Protein AF-A6GK22-F1 (afdb_monomer)

Foldseek 3Di:
DDDDDDDDDDDDDDDDDDDDDDDDDDDDDDDDDDDDDDDDDDDDDDDDDDDDDDDDPPPPPPVLVQQDPQCPPDQDCLDDCSLVSQFVSLQVDADQVVQQPRDWDAHNNNQWTKGWFWWWKWFQPDLVVLRIDAIDIGIFIFTFNPPAFFDWCADPPDPCSLQQWFAAPLTMTIGFTARPVRTTTGGSHTPGGSRPPDPVHDRSSSVSSVVVNVND

Secondary structure (DSSP, 8-state):
--PPPP----------------------------------------------------------TT--GGGTT-SSTTSTTHHHHHHHHHHT--STTTGGGSPPEEEGGGTEEEEEEEEEEEEEEETTTTEEPPPEEEEEEEE--SS-BPPPSS-TT-TTGGGG-EEETTTEEEPPEE-TTSBEEEETT-SEE--TT-SSPPPGGGGGHHHHHTT-

Nearest PDB structures (foldseek):
  6gw2-assembly1_B  TM=1.406E-01  e=6.153E+00  Norwalk virus

Sequence (216 aa):
MRPFPLFLALALTTAACADDTADIDPKADSDSDTDSDSDSGSDSGSDSDSDTDSGSDSDSTGEESWLPPECVDVSTPYFGDCREALVEACASFTSEADCPTQDPLQFDGGSYEVHCGWNEVTRVSDEASCTVEAPTMRCMAGVVPGSIGCASACPVDAPDLYSAFEVFNDDEFVAPGCTADGFAISWLDSSGLCAINIDPPAPSICDCAQAVCDAG

Structure (mmCIF, N/CA/C/O backbone):
data_AF-A6GK22-F1
#
_entry.id   AF-A6GK22-F1
#
loop_
_atom_site.group_PDB
_atom_site.id
_atom_site.type_symbol
_atom_site.label_atom_id
_atom_site.label_alt_id
_atom_site.label_comp_id
_atom_site.label_asym_id
_atom_site.label_entity_id
_atom_site.label_seq_id
_atom_site.pdbx_PDB_ins_code
_atom_site.Cartn_x
_atom_site.Cartn_y
_atom_site.Cartn_z
_atom_site.occupancy
_atom_site.B_iso_or_equiv
_atom_site.auth_seq_id
_atom_site.auth_comp_id
_atom_site.auth_asym_id
_atom_site.auth_atom_id
_atom_site.pdbx_PDB_model_num
ATOM 1 N N . MET A 1 1 ? -7.627 -12.561 55.700 1.00 43.31 1 MET A N 1
ATOM 2 C CA . MET A 1 1 ? -7.100 -11.278 55.190 1.00 43.31 1 MET A CA 1
ATOM 3 C C . MET A 1 1 ? -6.831 -11.467 53.705 1.00 43.31 1 MET A C 1
ATOM 5 O O . MET A 1 1 ? -5.974 -12.268 53.365 1.00 43.31 1 MET A O 1
ATOM 9 N N . ARG A 1 2 ? -7.645 -10.859 52.838 1.00 38.09 2 ARG A N 1
ATOM 10 C CA . ARG A 1 2 ? -7.502 -10.885 51.373 1.00 38.09 2 ARG A CA 1
ATOM 11 C C . ARG A 1 2 ? -7.330 -9.430 50.916 1.00 38.09 2 ARG A C 1
ATOM 13 O O . ARG A 1 2 ? -8.141 -8.618 51.361 1.00 38.09 2 ARG A O 1
ATOM 20 N N . PRO A 1 3 ? -6.317 -9.078 50.109 1.00 55.25 3 PRO A N 1
ATOM 21 C CA . PRO A 1 3 ? -6.204 -7.730 49.570 1.00 55.25 3 PRO A CA 1
ATOM 22 C C . PRO A 1 3 ? -7.141 -7.559 48.365 1.00 55.25 3 PRO A C 1
ATOM 24 O O . PRO A 1 3 ? -7.235 -8.437 47.509 1.00 55.25 3 PRO A O 1
ATOM 27 N N . PHE A 1 4 ? -7.850 -6.432 48.339 1.00 45.19 4 PHE A N 1
ATOM 28 C CA . PHE A 1 4 ? -8.590 -5.924 47.183 1.00 45.19 4 PHE A CA 1
ATOM 29 C C . PHE A 1 4 ? -7.616 -5.216 46.227 1.00 45.19 4 PHE A C 1
ATOM 31 O O . PHE A 1 4 ? -6.755 -4.481 46.719 1.00 45.19 4 PHE A O 1
ATOM 38 N N . PRO A 1 5 ? -7.745 -5.362 44.897 1.00 56.81 5 PRO A N 1
ATOM 39 C CA . PRO A 1 5 ? -7.058 -4.485 43.966 1.00 56.81 5 PRO A CA 1
ATOM 40 C C . PRO A 1 5 ? -7.809 -3.153 43.831 1.00 56.81 5 PRO A C 1
ATOM 42 O O . PRO A 1 5 ? -9.029 -3.100 43.671 1.00 56.81 5 PRO A O 1
ATOM 45 N N . LEU A 1 6 ? -7.031 -2.081 43.936 1.00 50.91 6 LEU A N 1
ATOM 46 C CA . LEU A 1 6 ? -7.392 -0.689 43.703 1.00 50.91 6 LEU A CA 1
ATOM 47 C C . LEU A 1 6 ? -7.592 -0.487 42.191 1.00 50.91 6 LEU A C 1
ATOM 49 O O . LEU A 1 6 ? -6.640 -0.640 41.431 1.00 50.91 6 LEU A O 1
ATOM 53 N N . PHE A 1 7 ? -8.805 -0.143 41.758 1.00 49.62 7 PHE A N 1
ATOM 54 C CA . PHE A 1 7 ? -9.041 0.370 40.407 1.00 49.62 7 PHE A CA 1
ATOM 55 C C . PHE A 1 7 ? -8.727 1.868 40.391 1.00 49.62 7 PHE A C 1
ATOM 57 O O . PHE A 1 7 ? -9.388 2.662 41.063 1.00 49.62 7 PHE A O 1
ATOM 64 N N . LEU A 1 8 ? -7.686 2.235 39.646 1.00 51.81 8 LEU A N 1
ATOM 65 C CA . LEU A 1 8 ? -7.328 3.612 39.333 1.00 51.81 8 LEU A CA 1
ATOM 66 C C . LEU A 1 8 ? -8.187 4.049 38.136 1.00 51.81 8 LEU A C 1
ATOM 68 O O . LEU A 1 8 ? -7.956 3.610 37.014 1.00 51.81 8 LEU A O 1
ATOM 72 N N . ALA A 1 9 ? -9.210 4.866 38.382 1.00 44.28 9 ALA A N 1
ATOM 73 C CA . ALA A 1 9 ? -9.982 5.509 37.325 1.00 44.28 9 ALA A CA 1
ATOM 74 C C . ALA A 1 9 ? -9.181 6.706 36.790 1.00 44.28 9 ALA A C 1
ATOM 76 O O . ALA A 1 9 ? -9.008 7.701 37.496 1.00 44.28 9 ALA A O 1
ATOM 77 N N . LEU A 1 10 ? -8.671 6.595 35.564 1.00 49.69 10 LEU A N 1
ATOM 78 C CA . LEU A 1 10 ? -8.099 7.719 34.829 1.00 49.69 10 LEU A CA 1
ATOM 79 C C . LEU A 1 10 ? -9.244 8.418 34.084 1.00 49.69 10 LEU A C 1
ATOM 81 O O . LEU A 1 10 ? -9.859 7.838 33.194 1.00 49.69 10 LEU A O 1
ATOM 85 N N . ALA A 1 11 ? -9.570 9.640 34.497 1.00 44.72 11 ALA A N 1
ATOM 86 C CA . ALA A 1 11 ? -10.537 10.488 33.814 1.00 44.72 11 ALA A CA 1
ATOM 87 C C . ALA A 1 11 ? -9.854 11.161 32.614 1.00 44.72 11 ALA A C 1
ATOM 89 O O . ALA A 1 11 ? -8.949 11.973 32.805 1.00 44.72 11 ALA A O 1
ATOM 90 N N . LEU A 1 12 ? -10.284 10.829 31.394 1.00 47.75 12 LEU A N 1
ATOM 91 C CA . LEU A 1 12 ? -9.941 11.588 30.192 1.00 47.75 12 LEU A CA 1
ATOM 92 C C . LEU A 1 12 ? -10.839 12.829 30.117 1.00 47.75 12 LEU A C 1
ATOM 94 O O . LEU A 1 12 ? -12.062 12.734 30.042 1.00 47.75 12 LEU A O 1
ATOM 98 N N . THR A 1 13 ? -10.218 14.002 30.161 1.00 50.53 13 THR A N 1
ATOM 99 C CA . THR A 1 13 ? -10.840 15.293 29.857 1.00 50.53 13 THR A CA 1
ATOM 100 C C . THR A 1 13 ? -11.027 15.433 28.350 1.00 50.53 13 THR A C 1
ATOM 102 O O . THR A 1 13 ? -10.050 15.597 27.625 1.00 50.53 13 THR A O 1
ATOM 105 N N . THR A 1 14 ? -12.276 15.411 27.887 1.00 51.03 14 THR A N 1
ATOM 106 C CA . THR A 1 14 ? -12.659 15.813 26.529 1.00 51.03 14 THR A CA 1
ATOM 107 C C . THR A 1 14 ? -12.532 17.330 26.394 1.00 51.03 14 THR A C 1
ATOM 109 O O . THR A 1 14 ? -13.256 18.079 27.057 1.00 51.03 14 THR A O 1
ATOM 112 N N . ALA A 1 15 ? -11.604 17.789 25.556 1.00 48.00 15 ALA A N 1
ATOM 113 C CA . ALA A 1 15 ? -11.549 19.174 25.115 1.00 48.00 15 ALA A CA 1
ATOM 114 C C . ALA A 1 15 ? -12.656 19.400 24.076 1.00 48.00 15 ALA A C 1
ATOM 116 O O . ALA A 1 15 ? -12.650 18.790 23.013 1.00 48.00 15 ALA A O 1
ATOM 117 N N . ALA A 1 16 ? -13.620 20.255 24.413 1.00 41.56 16 ALA A N 1
ATOM 118 C CA . ALA A 1 16 ? -14.614 20.763 23.481 1.00 41.56 16 ALA A CA 1
ATOM 119 C C . ALA A 1 16 ? -13.979 21.893 22.655 1.00 41.56 16 ALA A C 1
ATOM 121 O O . ALA A 1 16 ? -13.623 22.933 23.213 1.00 41.56 16 ALA A O 1
ATOM 122 N N . CYS A 1 17 ? -13.819 21.693 21.349 1.00 55.34 17 CYS A N 1
ATOM 123 C CA . CYS A 1 17 ? -13.586 22.777 20.400 1.00 55.34 17 CYS A CA 1
ATOM 124 C C . CYS A 1 17 ? -14.938 23.407 20.041 1.00 55.34 17 CYS A C 1
ATOM 126 O O . CYS A 1 17 ? -15.904 22.719 19.723 1.00 55.34 17 CYS A O 1
ATOM 128 N N . ALA A 1 18 ? -15.003 24.724 20.205 1.00 44.38 18 ALA A N 1
ATOM 129 C CA . ALA A 1 18 ? -16.184 25.537 20.000 1.00 44.38 18 ALA A CA 1
ATOM 130 C C . ALA A 1 18 ? -16.400 25.848 18.513 1.00 44.38 18 ALA A C 1
ATOM 132 O O . ALA A 1 18 ? -15.450 26.168 17.800 1.00 44.38 18 ALA A O 1
ATOM 133 N N . ASP A 1 19 ? -17.672 25.788 18.123 1.00 45.94 19 ASP A N 1
ATOM 134 C CA . ASP A 1 19 ? -18.306 26.453 16.986 1.00 45.94 19 ASP A CA 1
ATOM 135 C C . ASP A 1 19 ? -17.811 27.897 16.798 1.00 45.94 19 ASP A C 1
ATOM 137 O O . ASP A 1 19 ? -17.933 28.716 17.712 1.00 45.94 19 ASP A O 1
ATOM 141 N N . ASP A 1 20 ? -17.362 28.228 15.588 1.00 45.66 20 ASP A N 1
ATOM 142 C CA . ASP A 1 20 ? -17.420 29.598 15.072 1.00 45.66 20 ASP A CA 1
ATOM 143 C C . ASP A 1 20 ? -17.937 29.545 13.626 1.00 45.66 20 ASP A C 1
ATOM 145 O O . ASP A 1 20 ? -17.197 29.484 12.645 1.00 45.66 20 ASP A O 1
ATOM 149 N N . THR A 1 21 ? -19.262 29.466 13.502 1.00 54.78 21 THR A N 1
ATOM 150 C CA . THR A 1 21 ? -19.979 29.780 12.267 1.00 54.78 21 THR A CA 1
ATOM 151 C C . THR A 1 21 ? -20.033 31.293 12.086 1.00 54.78 21 THR A C 1
ATOM 153 O O . THR A 1 21 ? -20.693 31.984 12.867 1.00 54.78 21 THR A O 1
ATOM 156 N N . ALA A 1 22 ? -19.443 31.793 11.002 1.00 51.62 22 ALA A N 1
ATOM 157 C CA . ALA A 1 22 ? -19.811 33.081 10.429 1.00 51.62 22 ALA A CA 1
ATOM 158 C C . ALA A 1 22 ? -19.723 33.035 8.893 1.00 51.62 22 ALA A C 1
ATOM 160 O O . ALA A 1 22 ? -18.641 33.074 8.311 1.00 51.62 22 ALA A O 1
ATOM 161 N N . ASP A 1 23 ? -20.907 32.925 8.275 1.00 53.84 23 ASP A N 1
ATOM 162 C CA . ASP A 1 23 ? -21.321 33.515 6.992 1.00 53.84 23 ASP A CA 1
ATOM 163 C C . ASP A 1 23 ? -20.394 34.617 6.462 1.00 53.84 23 ASP A C 1
ATOM 165 O O . ASP A 1 23 ? -20.179 35.538 7.241 1.00 53.84 23 ASP A O 1
ATOM 169 N N . ILE A 1 24 ? -20.006 34.598 5.163 1.00 51.34 24 ILE A N 1
ATOM 170 C CA . ILE A 1 24 ? -20.162 35.709 4.176 1.00 51.34 24 ILE A CA 1
ATOM 171 C C . ILE A 1 24 ? -20.039 35.195 2.704 1.00 51.34 24 ILE A C 1
ATOM 173 O O . ILE A 1 24 ? -18.961 34.819 2.259 1.00 51.34 24 ILE A O 1
ATOM 177 N N . ASP A 1 25 ? -21.166 35.241 1.972 1.00 51.28 25 ASP A N 1
ATOM 178 C CA . ASP A 1 25 ? -21.420 35.704 0.576 1.00 51.28 25 ASP A CA 1
ATOM 179 C C . ASP A 1 25 ? -20.405 35.439 -0.579 1.00 51.28 25 ASP A C 1
ATOM 181 O O . ASP A 1 25 ? -19.345 36.070 -0.628 1.00 51.28 25 ASP A O 1
ATOM 185 N N . PRO A 1 26 ? -20.751 34.642 -1.620 1.00 50.31 26 PRO A N 1
ATOM 186 C CA . PRO A 1 26 ? -20.045 34.686 -2.896 1.00 50.31 26 PRO A CA 1
ATOM 187 C C . PRO A 1 26 ? -20.590 35.823 -3.776 1.00 50.31 26 PRO A C 1
ATOM 189 O O . PRO A 1 26 ? -21.575 35.662 -4.503 1.00 50.31 26 PRO A O 1
ATOM 192 N N . LYS A 1 27 ? -19.890 36.962 -3.777 1.00 53.53 27 LYS A N 1
ATOM 193 C CA . LYS A 1 27 ? -20.031 37.962 -4.839 1.00 53.53 27 LYS A CA 1
ATOM 194 C C . LYS A 1 27 ? -19.538 37.388 -6.161 1.00 53.53 27 LYS A C 1
ATOM 196 O O . LYS A 1 27 ? -18.341 37.247 -6.397 1.00 53.53 27 LYS A O 1
ATOM 201 N N . ALA A 1 28 ? -20.495 37.081 -7.024 1.00 53.94 28 ALA A N 1
ATOM 202 C CA . ALA A 1 28 ? -20.290 37.001 -8.454 1.00 53.94 28 ALA A CA 1
ATOM 203 C C . ALA A 1 28 ? -20.094 38.423 -8.994 1.00 53.94 28 ALA A C 1
ATOM 205 O O . ALA A 1 28 ? -21.063 39.170 -9.090 1.00 53.94 28 ALA A O 1
ATOM 206 N N . ASP A 1 29 ? -18.866 38.768 -9.372 1.00 52.00 29 ASP A N 1
ATOM 207 C CA . ASP A 1 29 ? -18.603 39.912 -10.238 1.00 52.00 29 A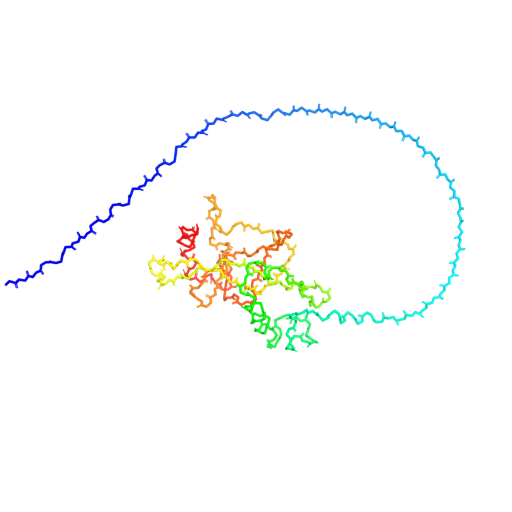SP A CA 1
ATOM 208 C C . ASP A 1 29 ? -17.954 39.389 -11.523 1.00 52.00 29 ASP A C 1
ATOM 210 O O . ASP A 1 29 ? -16.856 38.833 -11.545 1.00 52.00 29 ASP A O 1
ATOM 214 N N . SER A 1 30 ? -18.753 39.476 -12.585 1.00 57.78 30 SER A N 1
ATOM 215 C CA . SER A 1 30 ? -18.348 39.317 -13.972 1.00 57.78 30 SER A CA 1
ATOM 216 C C . SER A 1 30 ? -17.654 40.594 -14.406 1.00 57.78 30 SER A C 1
ATOM 218 O O . SER A 1 30 ? -18.312 41.627 -14.406 1.00 57.78 30 SER A O 1
ATOM 220 N N . ASP A 1 31 ? -16.413 40.508 -14.874 1.00 60.31 31 ASP A N 1
ATOM 221 C CA . ASP A 1 31 ? -15.836 41.552 -15.714 1.00 60.31 31 ASP A CA 1
ATOM 222 C C . ASP A 1 31 ? -15.201 40.911 -16.948 1.00 60.31 31 ASP A C 1
ATOM 224 O O . ASP A 1 31 ? -14.291 40.084 -16.890 1.00 60.31 31 ASP A O 1
ATOM 228 N N . SER A 1 32 ? -15.815 41.250 -18.077 1.00 57.16 32 SER A N 1
ATOM 229 C CA . SER A 1 32 ? -15.352 40.969 -19.425 1.00 57.16 32 SER A CA 1
ATOM 230 C C . SER A 1 32 ? -14.413 42.092 -19.826 1.00 57.16 32 SER A C 1
ATOM 232 O O . SER A 1 32 ? -14.876 43.223 -19.883 1.00 57.16 32 SER A O 1
ATOM 234 N N . ASP A 1 33 ? -13.178 41.779 -20.206 1.00 59.50 33 ASP A N 1
ATOM 235 C CA . ASP A 1 33 ? -12.381 42.683 -21.030 1.00 59.50 33 ASP A CA 1
ATOM 236 C C . ASP A 1 33 ? -11.862 41.930 -22.252 1.00 59.50 33 ASP A C 1
ATOM 238 O O . ASP A 1 33 ? -11.115 40.953 -22.188 1.00 59.50 33 ASP A O 1
ATOM 242 N N . THR A 1 34 ? -12.392 42.379 -23.383 1.00 59.38 34 THR A N 1
ATOM 243 C CA . THR A 1 34 ? -12.009 42.022 -24.740 1.00 59.38 34 THR A CA 1
ATOM 244 C C . THR A 1 34 ? -11.023 43.083 -25.181 1.00 59.38 34 THR A C 1
ATOM 246 O O . THR A 1 34 ? -11.429 44.234 -25.236 1.00 59.38 34 THR A O 1
ATOM 249 N N . ASP A 1 35 ? -9.805 42.714 -25.567 1.00 59.25 35 ASP A N 1
ATOM 250 C CA . ASP A 1 35 ? -9.013 43.549 -26.467 1.00 59.25 35 ASP A CA 1
ATOM 251 C C . ASP A 1 35 ? -8.199 42.676 -27.421 1.00 59.25 35 ASP A C 1
ATOM 253 O O . ASP A 1 35 ? -7.494 41.740 -27.046 1.00 59.25 35 ASP A O 1
ATOM 257 N N . SER A 1 36 ? -8.411 42.974 -28.698 1.00 58.00 36 SER A N 1
ATOM 258 C CA . SER A 1 36 ? -7.731 42.405 -29.851 1.00 58.00 36 SER A CA 1
ATOM 259 C C . SER A 1 36 ? -6.461 43.198 -30.107 1.00 58.00 36 SER A C 1
ATOM 261 O O . SER A 1 36 ? -6.541 44.417 -30.114 1.00 58.00 36 SER A O 1
ATOM 263 N N . ASP A 1 37 ? -5.370 42.530 -30.475 1.00 58.34 37 ASP A N 1
ATOM 264 C CA . ASP A 1 37 ? -4.406 43.117 -31.403 1.00 58.34 37 ASP A CA 1
ATOM 265 C C . ASP A 1 37 ? -3.853 42.049 -32.348 1.00 58.34 37 ASP A C 1
ATOM 267 O O . ASP A 1 37 ? -3.450 40.951 -31.964 1.00 58.34 37 ASP A O 1
ATOM 271 N N . SER A 1 38 ? -3.941 42.393 -33.629 1.00 57.88 38 SER A N 1
ATOM 272 C CA . SER A 1 38 ? -3.454 41.640 -34.775 1.00 57.88 38 SER A CA 1
ATOM 273 C C . SER A 1 38 ? -2.001 42.007 -35.027 1.00 57.88 38 SER A C 1
ATOM 275 O O . SER A 1 38 ? -1.711 43.192 -35.117 1.00 57.88 38 SER A O 1
ATOM 277 N N . ASP A 1 39 ? -1.144 41.028 -35.308 1.00 61.75 39 ASP A N 1
ATOM 278 C CA . ASP A 1 39 ? 0.017 41.274 -36.160 1.00 61.75 39 ASP A CA 1
ATOM 279 C C . ASP A 1 39 ? 0.270 40.103 -37.108 1.00 61.75 39 ASP A C 1
ATOM 281 O O . ASP A 1 39 ? 0.280 38.927 -36.748 1.00 61.75 39 ASP A O 1
ATOM 285 N N . SER A 1 40 ? 0.408 40.480 -38.376 1.00 60.25 40 SER A N 1
ATOM 286 C CA . SER A 1 40 ? 0.649 39.613 -39.519 1.00 60.25 40 SER A CA 1
ATOM 287 C C . SER A 1 40 ? 2.148 39.376 -39.678 1.00 60.25 40 SER A C 1
ATOM 289 O O . SER A 1 40 ? 2.911 40.332 -39.784 1.00 60.25 40 SER A O 1
ATOM 291 N N . GLY A 1 41 ? 2.558 38.116 -39.797 1.00 52.81 41 GLY A N 1
ATOM 292 C CA . GLY A 1 41 ? 3.910 37.738 -40.205 1.00 52.81 41 GLY A CA 1
ATOM 293 C C . GLY A 1 41 ? 3.864 36.485 -41.069 1.00 52.81 41 GLY A C 1
ATOM 294 O O . GLY A 1 41 ? 3.757 35.378 -40.556 1.00 52.81 41 GLY A O 1
ATOM 295 N N . SER A 1 42 ? 3.888 36.671 -42.388 1.00 58.16 42 SER A N 1
ATOM 296 C CA . SER A 1 42 ? 4.187 35.612 -43.356 1.00 58.16 42 SER 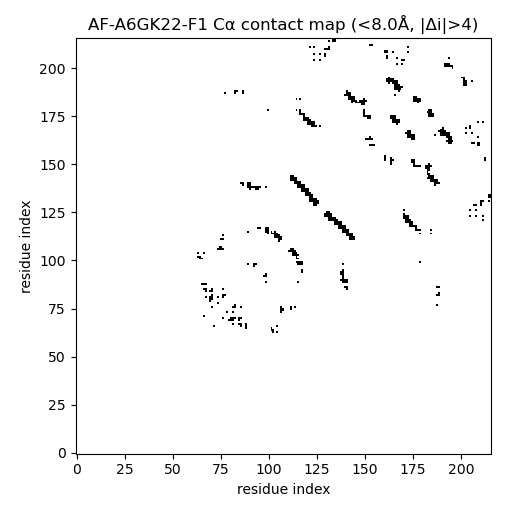A CA 1
ATOM 297 C C . SER A 1 42 ? 5.690 35.587 -43.578 1.00 58.16 42 SER A C 1
ATOM 299 O O . SER A 1 42 ? 6.223 36.634 -43.918 1.00 58.16 42 SER A O 1
ATOM 301 N N . ASP A 1 43 ? 6.330 34.421 -43.494 1.00 58.50 43 ASP A N 1
ATOM 302 C CA . ASP A 1 43 ? 7.549 34.148 -44.254 1.00 58.50 43 ASP A CA 1
ATOM 303 C C . ASP A 1 43 ? 7.629 32.669 -44.637 1.00 58.50 43 ASP A C 1
ATOM 305 O O . ASP A 1 43 ? 7.271 31.761 -43.890 1.00 58.50 43 ASP A O 1
ATOM 309 N N . SER A 1 44 ? 8.022 32.476 -45.891 1.00 55.06 44 SER A N 1
ATOM 310 C CA . SER A 1 44 ? 7.946 31.241 -46.657 1.00 55.06 44 SER A CA 1
ATOM 311 C C . SER A 1 44 ? 9.237 30.433 -46.560 1.00 55.06 44 SER A C 1
ATOM 313 O O . SER A 1 44 ? 10.312 30.993 -46.735 1.00 55.06 44 SER A O 1
ATOM 315 N N . GLY A 1 45 ? 9.085 29.110 -46.459 1.00 52.94 45 GLY A N 1
ATOM 316 C CA . GLY A 1 45 ? 9.869 28.124 -47.209 1.00 52.94 45 GLY A CA 1
ATOM 317 C C . GLY A 1 45 ? 11.275 27.776 -46.712 1.00 52.94 45 GLY A C 1
ATOM 318 O O . GLY A 1 45 ? 12.161 28.621 -46.645 1.00 52.94 45 GLY A O 1
ATOM 319 N N . SER A 1 46 ? 11.513 26.477 -46.524 1.00 55.97 46 SER A N 1
ATOM 320 C CA . SER A 1 46 ? 12.517 25.712 -47.285 1.00 55.97 46 SER A CA 1
ATOM 321 C C . SER A 1 46 ? 12.422 24.235 -46.907 1.00 55.97 46 SER A C 1
ATOM 323 O O . SER A 1 46 ? 12.620 23.872 -45.750 1.00 55.97 46 SER A O 1
ATOM 325 N N . ASP A 1 47 ? 12.131 23.403 -47.904 1.00 60.88 47 ASP A N 1
ATOM 326 C CA . ASP A 1 47 ? 12.298 21.956 -47.854 1.00 60.88 47 ASP A CA 1
ATOM 327 C C . ASP A 1 47 ? 13.783 21.597 -47.703 1.00 60.88 47 ASP A C 1
ATOM 329 O O . ASP A 1 47 ? 14.661 22.211 -48.319 1.00 60.88 47 ASP A O 1
ATOM 333 N N . SER A 1 48 ? 14.073 20.566 -46.917 1.00 58.53 48 SER A N 1
ATOM 334 C CA . SER A 1 48 ? 15.309 19.789 -47.017 1.00 58.53 48 SER A CA 1
ATOM 335 C C . SER A 1 48 ? 15.033 18.387 -46.496 1.00 58.53 48 SER A C 1
ATOM 337 O O . SER A 1 48 ? 15.079 18.133 -45.295 1.00 58.53 48 SER A O 1
ATOM 339 N N . ASP A 1 49 ? 14.733 17.493 -47.436 1.00 61.50 49 ASP A N 1
ATOM 340 C CA . ASP A 1 49 ? 14.796 16.052 -47.241 1.00 61.50 49 ASP A CA 1
ATOM 341 C C . ASP A 1 49 ? 16.239 15.639 -46.932 1.00 61.50 49 ASP A C 1
ATOM 343 O O . ASP A 1 49 ? 17.184 16.019 -47.633 1.00 61.50 49 ASP A O 1
ATOM 347 N N . SER A 1 50 ? 16.417 14.816 -45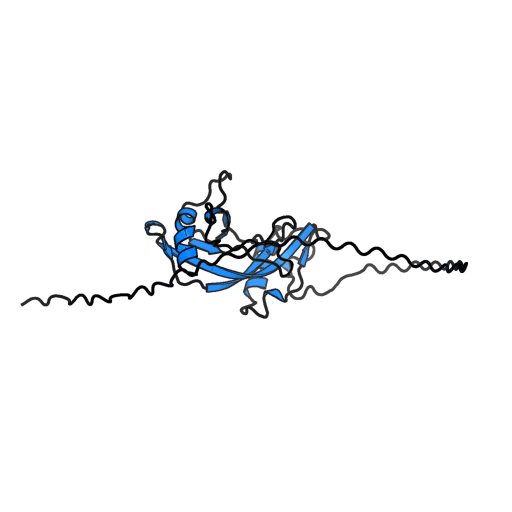.906 1.00 55.72 50 SER A N 1
ATOM 348 C CA . SER A 1 50 ? 17.557 13.910 -45.783 1.00 55.72 50 SER A CA 1
ATOM 349 C C . SER A 1 50 ? 17.125 12.737 -44.922 1.00 55.72 50 SER A C 1
ATOM 351 O O . SER A 1 50 ? 17.046 12.835 -43.699 1.00 55.72 50 SER A O 1
ATOM 353 N N . ASP A 1 51 ? 16.833 11.634 -45.604 1.00 61.81 51 ASP A N 1
ATOM 354 C CA . ASP A 1 51 ? 16.702 10.312 -45.019 1.00 61.81 51 ASP A CA 1
ATOM 355 C C . ASP A 1 51 ? 17.944 9.987 -44.186 1.00 61.81 51 ASP A C 1
ATOM 357 O O . ASP A 1 51 ? 19.082 10.104 -44.652 1.00 61.81 51 ASP A O 1
ATOM 361 N N . THR A 1 52 ? 17.740 9.506 -42.967 1.00 52.38 52 THR A N 1
ATOM 362 C CA . THR A 1 52 ? 18.664 8.556 -42.351 1.00 52.38 52 THR A CA 1
ATOM 363 C C . THR A 1 52 ? 17.840 7.621 -41.482 1.00 52.38 52 THR A C 1
ATOM 365 O O . THR A 1 52 ? 17.490 7.950 -40.352 1.00 52.38 52 THR A O 1
ATOM 368 N N . ASP A 1 53 ? 17.548 6.441 -42.029 1.00 57.81 53 ASP A N 1
ATOM 369 C CA . ASP A 1 53 ? 17.330 5.245 -41.227 1.00 57.81 53 ASP A CA 1
ATOM 370 C C . ASP A 1 53 ? 18.526 5.086 -40.285 1.00 57.81 53 ASP A C 1
ATOM 372 O O . ASP A 1 53 ? 19.655 4.797 -40.689 1.00 57.81 53 ASP A O 1
ATOM 376 N N . SER A 1 54 ? 18.284 5.279 -39.002 1.00 50.53 54 SER A N 1
ATOM 377 C CA . SER A 1 54 ? 19.038 4.601 -37.965 1.00 50.53 54 SER A CA 1
ATOM 378 C C . SER A 1 54 ? 18.008 4.124 -36.972 1.00 50.53 54 SER A C 1
ATOM 380 O O . SER A 1 54 ? 17.514 4.885 -36.144 1.00 50.53 54 SER A O 1
ATOM 382 N N . GLY A 1 55 ? 17.653 2.849 -37.134 1.00 51.25 55 GLY A N 1
ATOM 383 C CA . GLY A 1 55 ? 17.151 2.061 -36.033 1.00 51.25 55 GLY A CA 1
ATOM 384 C C . GLY A 1 55 ? 18.124 2.247 -34.883 1.00 51.25 55 GLY A C 1
ATOM 385 O O . GLY A 1 55 ? 19.267 1.800 -34.935 1.00 51.25 55 GLY A O 1
ATOM 386 N N . SER A 1 56 ? 17.669 2.982 -33.892 1.00 45.22 56 SER A N 1
ATOM 387 C CA . SER A 1 56 ? 17.990 2.644 -32.533 1.00 45.22 56 SER A CA 1
ATOM 388 C C . SER A 1 56 ? 16.682 2.105 -32.017 1.00 45.22 56 SER A C 1
ATOM 390 O O . SER A 1 56 ? 15.759 2.871 -31.739 1.00 45.22 56 SER A O 1
ATOM 392 N N . ASP A 1 57 ? 16.589 0.777 -31.972 1.00 45.38 57 ASP A N 1
ATOM 393 C CA . ASP A 1 57 ? 15.876 0.136 -30.886 1.00 45.38 57 ASP A CA 1
ATOM 394 C C . ASP A 1 57 ? 16.235 0.955 -29.647 1.00 45.38 57 ASP A C 1
ATOM 396 O O . ASP A 1 57 ? 17.400 1.027 -29.241 1.00 45.38 57 ASP A O 1
ATOM 400 N N . SER A 1 58 ? 15.273 1.725 -29.146 1.00 42.12 58 SER A N 1
ATOM 401 C CA . SER A 1 58 ? 15.359 2.217 -27.789 1.00 42.12 58 SER A CA 1
ATOM 402 C C . SER A 1 58 ? 15.265 0.962 -26.940 1.00 42.12 58 SER A C 1
ATOM 404 O O . SER A 1 58 ? 14.201 0.613 -26.440 1.00 42.12 58 SER A O 1
ATOM 406 N N . ASP A 1 59 ? 16.399 0.277 -26.808 1.00 45.97 59 ASP A N 1
ATOM 407 C CA . ASP A 1 59 ? 16.793 -0.361 -25.574 1.00 45.97 59 ASP A CA 1
ATOM 408 C C . ASP A 1 59 ? 16.752 0.762 -24.537 1.00 45.97 59 ASP A C 1
ATOM 410 O O . ASP A 1 59 ? 17.757 1.379 -24.179 1.00 45.97 59 ASP A O 1
ATOM 414 N N . SER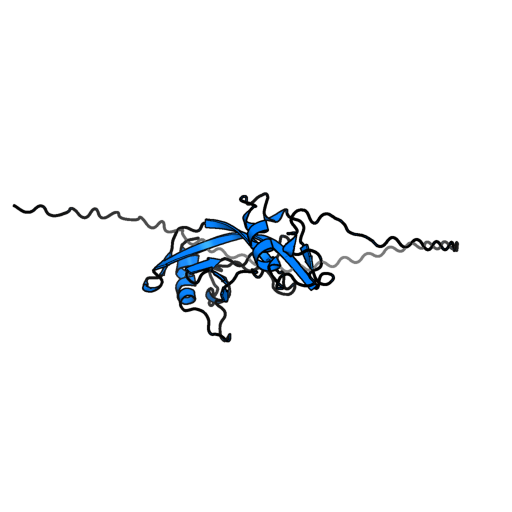 A 1 60 ? 15.539 1.071 -24.079 1.00 43.59 60 SER A N 1
ATOM 415 C CA . SER A 1 60 ? 15.293 1.658 -22.781 1.00 43.59 60 SER A CA 1
ATOM 416 C C . SER A 1 60 ? 15.707 0.607 -21.757 1.00 43.59 60 SER A C 1
ATOM 418 O O . SER A 1 60 ? 14.912 0.166 -20.946 1.00 43.59 60 SER A O 1
ATOM 420 N N . THR A 1 61 ? 16.989 0.239 -21.750 1.00 45.75 61 THR A N 1
ATOM 421 C CA . THR A 1 61 ? 17.682 -0.146 -20.531 1.00 45.75 61 THR A CA 1
ATOM 422 C C . THR A 1 61 ? 17.946 1.149 -19.762 1.00 45.75 61 THR A C 1
ATOM 424 O O . THR A 1 61 ? 19.083 1.486 -19.434 1.00 45.75 61 THR A O 1
ATOM 427 N N . GLY A 1 62 ? 16.889 1.929 -19.510 1.00 44.16 62 GLY A N 1
ATOM 428 C CA . GLY A 1 62 ? 16.797 2.517 -18.194 1.00 44.16 62 GLY A CA 1
ATOM 429 C C . GLY A 1 62 ? 16.771 1.291 -17.310 1.00 44.16 62 GLY A C 1
ATOM 430 O O . GLY A 1 62 ? 15.848 0.491 -17.413 1.00 44.16 62 GLY A O 1
ATOM 431 N N . GLU A 1 63 ? 17.864 1.040 -16.599 1.00 48.97 63 GLU A N 1
ATOM 432 C CA . GLU A 1 63 ? 17.823 0.122 -15.476 1.00 48.97 63 GLU A CA 1
ATOM 433 C C . GLU A 1 63 ? 16.743 0.710 -14.571 1.00 48.97 63 GLU A C 1
ATOM 435 O O . GLU A 1 63 ? 17.000 1.659 -13.835 1.00 48.97 63 GLU A O 1
ATOM 440 N N . GLU A 1 64 ? 15.499 0.269 -14.763 1.00 59.81 64 GLU A N 1
ATOM 441 C CA . GLU A 1 64 ? 14.380 0.565 -13.895 1.00 59.81 64 GLU A CA 1
ATOM 442 C C . GLU A 1 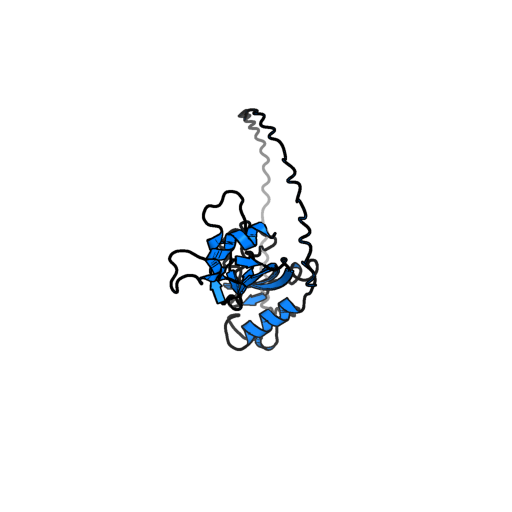64 ? 14.889 0.185 -12.509 1.00 59.81 64 GLU A C 1
ATOM 444 O O . GLU A 1 64 ? 15.117 -0.992 -12.230 1.00 59.81 64 GLU A O 1
ATOM 449 N N . SER A 1 65 ? 15.246 1.195 -11.707 1.00 72.12 65 SER A N 1
ATOM 450 C CA . SER A 1 65 ? 16.291 1.062 -10.676 1.00 72.12 65 SER A CA 1
ATOM 451 C C . SER A 1 65 ? 15.937 0.067 -9.565 1.00 72.12 65 SER A C 1
ATOM 453 O O . SER A 1 65 ? 16.772 -0.235 -8.711 1.00 72.12 65 SER A O 1
ATOM 455 N N . TRP A 1 66 ? 14.699 -0.414 -9.571 1.00 89.19 66 TRP A N 1
ATOM 456 C CA . TRP A 1 66 ? 14.126 -1.336 -8.613 1.00 89.19 66 TRP A CA 1
ATOM 457 C C . TRP A 1 66 ? 13.336 -2.479 -9.276 1.00 89.19 66 TRP A C 1
ATOM 459 O O . TRP A 1 66 ? 12.664 -3.216 -8.559 1.00 89.19 66 TRP A O 1
ATOM 469 N N . LEU A 1 67 ? 13.420 -2.663 -10.606 1.00 92.25 67 LEU A N 1
ATOM 470 C CA . LEU A 1 67 ? 12.780 -3.783 -11.303 1.00 92.25 67 LEU A CA 1
ATOM 471 C C . LEU A 1 67 ? 13.399 -5.110 -10.828 1.00 92.25 67 LEU A C 1
ATOM 473 O O . LEU A 1 67 ? 14.593 -5.348 -11.052 1.00 92.25 67 LEU A O 1
ATOM 477 N N . PRO A 1 68 ? 12.614 -6.003 -10.204 1.00 93.06 68 PRO A N 1
ATOM 478 C CA . PRO A 1 68 ? 13.123 -7.295 -9.775 1.00 93.06 68 PRO A CA 1
ATOM 479 C C . PRO A 1 68 ? 13.481 -8.188 -10.973 1.00 93.06 68 PRO A C 1
ATOM 481 O O . PRO A 1 68 ? 12.797 -8.145 -12.000 1.00 93.06 68 PRO A O 1
ATOM 484 N N . PRO A 1 69 ? 14.510 -9.048 -10.868 1.00 92.06 69 PRO A N 1
ATOM 485 C CA . PRO A 1 69 ? 14.898 -9.949 -11.954 1.00 92.06 69 PRO A CA 1
ATOM 486 C C . PRO A 1 69 ? 13.781 -10.924 -12.364 1.00 92.06 69 PRO A C 1
ATOM 488 O O . PRO A 1 69 ? 13.730 -11.346 -13.518 1.00 92.06 69 PRO A O 1
ATOM 491 N N . GLU A 1 70 ? 12.864 -11.254 -11.454 1.00 92.00 70 GLU A N 1
ATOM 492 C CA . GLU A 1 70 ? 11.674 -12.081 -11.690 1.00 92.00 70 GLU A CA 1
ATOM 493 C C . GLU A 1 70 ? 10.653 -11.407 -12.621 1.00 92.00 70 GLU A C 1
ATOM 495 O O . GLU A 1 70 ? 9.788 -12.080 -13.182 1.00 92.00 70 GLU A O 1
ATOM 500 N N . CYS A 1 71 ? 10.758 -10.088 -12.789 1.00 92.00 71 CYS A N 1
ATOM 501 C CA . CYS A 1 71 ? 9.907 -9.271 -13.644 1.00 92.00 71 CYS A CA 1
ATOM 502 C C . CYS A 1 71 ? 10.540 -8.945 -15.002 1.00 92.00 71 CYS A C 1
ATOM 504 O O . CYS A 1 71 ? 9.920 -8.275 -15.824 1.00 92.00 71 CYS A O 1
ATOM 506 N N . VAL A 1 72 ? 11.763 -9.402 -15.272 1.00 90.38 72 VAL A N 1
ATOM 507 C CA . VAL A 1 72 ? 12.383 -9.199 -16.586 1.00 90.38 72 VAL A CA 1
ATOM 508 C C . VAL A 1 72 ? 11.639 -10.039 -17.628 1.00 90.38 72 VAL A C 1
ATOM 510 O O . VAL A 1 72 ? 11.334 -11.208 -17.397 1.00 90.38 72 VAL A O 1
ATOM 513 N N . ASP A 1 73 ? 11.335 -9.432 -18.777 1.00 87.25 73 ASP A N 1
ATOM 514 C CA . ASP A 1 73 ? 10.603 -10.042 -19.898 1.00 87.25 73 ASP A CA 1
ATOM 515 C C . ASP A 1 73 ? 9.165 -10.511 -19.580 1.00 87.25 73 ASP A C 1
ATOM 517 O O . ASP A 1 73 ? 8.568 -11.264 -20.359 1.00 87.25 73 ASP A O 1
ATOM 521 N N . VAL A 1 74 ? 8.565 -10.065 -18.468 1.00 90.19 74 VAL A N 1
ATOM 522 C CA . VAL A 1 74 ? 7.147 -10.333 -18.180 1.00 90.19 74 VAL A CA 1
ATOM 523 C C . VAL A 1 74 ? 6.266 -9.213 -18.723 1.00 90.19 74 VAL A C 1
ATOM 525 O O . VAL A 1 74 ? 6.581 -8.031 -18.626 1.00 90.19 74 VAL A O 1
ATOM 528 N N . SER A 1 75 ? 5.113 -9.573 -19.285 1.00 87.12 75 SER A N 1
ATOM 529 C CA . SER A 1 75 ? 4.175 -8.588 -19.830 1.00 87.12 75 SER A CA 1
ATOM 530 C C . SER A 1 75 ? 3.261 -7.976 -18.770 1.00 87.12 75 SER A C 1
ATOM 532 O O . SER A 1 75 ? 2.566 -7.017 -19.056 1.00 87.12 75 SER A O 1
ATOM 534 N N . THR A 1 76 ? 3.181 -8.530 -17.561 1.00 89.12 76 THR A N 1
ATOM 535 C CA . THR A 1 76 ? 2.246 -8.058 -16.532 1.00 89.12 76 THR A CA 1
ATOM 536 C C . THR A 1 76 ? 2.809 -8.306 -15.135 1.00 89.12 76 THR A C 1
ATOM 538 O O . THR A 1 76 ? 3.402 -9.368 -14.917 1.00 89.12 76 THR A O 1
ATOM 541 N N . PRO A 1 77 ? 2.585 -7.391 -14.171 1.00 88.12 77 PRO A N 1
ATOM 542 C CA . PRO A 1 77 ? 3.093 -7.544 -12.807 1.00 88.12 77 PRO A CA 1
ATOM 543 C C . PRO A 1 77 ? 2.455 -8.718 -12.051 1.00 88.12 77 PRO A C 1
ATOM 545 O O . PRO A 1 77 ? 2.940 -9.114 -10.999 1.00 88.12 77 PRO A O 1
ATOM 548 N N . TYR A 1 78 ? 1.369 -9.300 -12.571 1.00 88.62 78 TYR A N 1
ATOM 549 C CA . TYR A 1 78 ? 0.650 -10.408 -11.935 1.00 88.62 78 TYR A CA 1
ATOM 550 C C . TYR A 1 78 ? 1.154 -11.801 -12.339 1.00 88.62 78 TYR A C 1
ATOM 552 O O . TYR A 1 78 ? 0.600 -12.803 -11.882 1.00 88.62 78 TYR A O 1
ATOM 560 N N . PHE A 1 79 ? 2.137 -11.895 -13.237 1.00 87.31 79 PHE A N 1
ATOM 561 C CA . PHE A 1 79 ? 2.579 -13.176 -13.783 1.00 87.31 79 PHE A CA 1
ATOM 562 C C . PHE A 1 79 ? 3.789 -13.747 -13.037 1.00 87.31 79 PHE A C 1
ATOM 564 O O . PHE A 1 79 ? 4.777 -13.053 -12.815 1.00 87.31 79 PHE A O 1
ATOM 571 N N . GLY A 1 80 ? 3.738 -15.043 -12.717 1.00 87.25 80 GLY A N 1
ATOM 572 C CA . GLY A 1 80 ? 4.833 -15.743 -12.038 1.00 87.25 80 GLY A CA 1
ATOM 573 C C . GLY A 1 80 ? 5.143 -15.155 -10.660 1.00 87.25 80 GLY A C 1
ATOM 574 O O . GLY A 1 80 ? 4.235 -14.728 -9.949 1.00 87.25 80 GLY A O 1
ATOM 575 N N . ASP A 1 81 ? 6.430 -15.122 -10.318 1.00 92.38 81 ASP A N 1
ATOM 576 C CA . ASP A 1 81 ? 6.927 -14.613 -9.031 1.00 92.38 81 ASP A CA 1
ATOM 577 C C . ASP A 1 81 ? 7.137 -13.084 -9.046 1.00 92.38 81 ASP A C 1
ATOM 579 O O . ASP A 1 81 ? 7.469 -12.490 -8.023 1.00 92.38 81 ASP A O 1
ATOM 583 N N . CYS A 1 82 ? 6.897 -12.422 -10.187 1.00 93.25 82 CYS A N 1
ATOM 584 C CA . CYS A 1 82 ? 7.105 -10.982 -10.342 1.00 93.25 82 CYS A CA 1
ATOM 585 C C . CYS A 1 82 ? 6.294 -10.163 -9.327 1.00 93.25 82 CYS A C 1
ATOM 587 O O . CYS A 1 82 ? 6.813 -9.219 -8.738 1.00 93.25 82 CYS A O 1
ATOM 589 N N . ARG A 1 83 ? 5.041 -10.551 -9.058 1.00 91.69 83 ARG A N 1
ATOM 590 C CA . ARG A 1 83 ? 4.187 -9.842 -8.094 1.00 91.69 83 ARG A CA 1
ATOM 591 C C . ARG A 1 83 ? 4.812 -9.796 -6.701 1.00 91.69 83 ARG A C 1
ATOM 593 O O . ARG A 1 83 ? 4.873 -8.734 -6.095 1.00 91.69 83 ARG A O 1
ATOM 600 N N . GLU A 1 84 ? 5.247 -10.950 -6.201 1.00 92.25 84 GLU A N 1
ATOM 601 C CA . GLU A 1 84 ? 5.855 -11.072 -4.872 1.00 92.25 84 GLU A CA 1
ATOM 602 C C . GLU A 1 84 ? 7.176 -10.298 -4.817 1.00 92.25 84 GLU A C 1
ATOM 604 O O . GLU A 1 84 ? 7.407 -9.536 -3.880 1.00 92.25 84 GLU A O 1
ATOM 609 N N . ALA A 1 85 ? 7.980 -10.390 -5.879 1.00 93.94 85 ALA A N 1
ATOM 610 C CA . ALA A 1 85 ? 9.236 -9.664 -5.986 1.00 93.94 85 ALA A CA 1
ATOM 611 C C . ALA A 1 85 ? 9.042 -8.133 -6.019 1.00 93.94 85 ALA A C 1
ATOM 613 O O . ALA A 1 85 ? 9.817 -7.405 -5.404 1.00 93.94 85 ALA A O 1
ATOM 614 N N . LEU A 1 86 ? 7.993 -7.623 -6.681 1.00 93.75 86 LEU A N 1
ATOM 615 C CA . LEU A 1 86 ? 7.649 -6.191 -6.687 1.00 93.75 86 LEU A CA 1
ATOM 616 C C . LEU A 1 86 ? 7.228 -5.702 -5.301 1.00 93.75 86 LEU A C 1
ATOM 618 O O . LEU A 1 86 ? 7.632 -4.620 -4.871 1.00 93.75 86 LEU A O 1
ATOM 622 N N . VAL A 1 87 ? 6.426 -6.503 -4.597 1.00 92.88 87 VAL A N 1
ATOM 623 C CA . VAL A 1 87 ? 5.998 -6.207 -3.225 1.00 92.88 87 VAL A CA 1
ATOM 624 C C . VAL A 1 87 ? 7.209 -6.158 -2.293 1.00 92.88 87 VAL A C 1
ATOM 626 O O . VAL A 1 87 ? 7.352 -5.193 -1.541 1.00 92.88 87 VAL A O 1
ATOM 629 N N . GLU A 1 88 ? 8.115 -7.136 -2.380 1.00 93.75 88 GLU A N 1
ATOM 630 C CA . GLU A 1 88 ? 9.356 -7.165 -1.596 1.00 93.75 88 GLU A CA 1
ATOM 631 C C . GLU A 1 88 ? 10.276 -5.981 -1.934 1.00 93.75 88 GLU A C 1
ATOM 633 O O . GLU A 1 88 ? 10.813 -5.333 -1.030 1.00 93.75 88 GLU A O 1
ATOM 638 N N . ALA A 1 89 ? 10.411 -5.645 -3.220 1.00 94.19 89 ALA A N 1
ATOM 639 C CA . ALA A 1 89 ? 11.216 -4.517 -3.669 1.00 94.19 89 ALA A CA 1
ATOM 640 C C . ALA A 1 89 ? 10.703 -3.190 -3.096 1.00 94.19 89 ALA A C 1
ATOM 642 O O . ALA A 1 89 ? 11.492 -2.459 -2.491 1.00 94.19 89 ALA A O 1
ATOM 643 N N . CYS A 1 90 ? 9.397 -2.901 -3.182 1.00 93.00 90 CYS A N 1
ATOM 644 C CA . CYS A 1 90 ? 8.851 -1.691 -2.560 1.00 93.00 90 CYS A CA 1
ATOM 645 C C . CYS A 1 90 ? 8.989 -1.723 -1.032 1.00 93.00 90 CYS A C 1
ATOM 647 O O . CYS A 1 90 ? 9.375 -0.721 -0.433 1.00 93.00 90 CYS A O 1
ATOM 649 N N . ALA A 1 91 ? 8.748 -2.868 -0.388 1.00 92.88 91 ALA A N 1
ATOM 650 C CA . ALA A 1 91 ? 8.877 -3.001 1.065 1.00 92.88 91 ALA A CA 1
ATOM 651 C C . ALA A 1 91 ? 10.310 -2.743 1.577 1.00 92.88 91 ALA A C 1
ATOM 653 O O . ALA A 1 91 ? 10.495 -2.413 2.752 1.00 92.88 91 ALA A O 1
ATOM 654 N N . SER A 1 92 ? 11.324 -2.852 0.711 1.00 94.25 92 SER A N 1
ATOM 655 C CA . SER A 1 92 ? 12.714 -2.525 1.049 1.00 94.25 92 SER A CA 1
ATOM 656 C C . SER A 1 92 ? 12.954 -1.025 1.293 1.00 94.25 92 SER A C 1
ATOM 658 O O . SER A 1 92 ? 13.905 -0.665 1.996 1.00 94.25 92 SER A O 1
ATOM 660 N N . PHE A 1 93 ? 12.081 -0.143 0.788 1.00 92.75 93 PHE A N 1
ATOM 661 C CA . PHE A 1 93 ? 12.142 1.296 1.042 1.00 92.75 93 PHE A CA 1
ATOM 662 C C . PHE A 1 93 ? 11.437 1.634 2.357 1.00 92.75 93 PHE A C 1
ATOM 664 O O . PHE A 1 93 ? 10.215 1.677 2.455 1.00 92.75 93 PHE A O 1
ATOM 671 N N . THR A 1 94 ? 12.209 1.913 3.405 1.00 91.69 94 THR A N 1
ATOM 672 C CA . THR A 1 94 ? 11.668 2.093 4.764 1.00 91.69 94 THR A CA 1
ATOM 673 C C . THR A 1 94 ? 11.434 3.556 5.153 1.00 91.69 94 THR A C 1
ATOM 675 O O . THR A 1 94 ? 11.407 3.866 6.345 1.00 91.69 94 THR A O 1
ATOM 678 N N . SER A 1 95 ? 11.345 4.476 4.190 1.00 90.00 95 SER A N 1
ATOM 679 C CA . SER A 1 95 ? 11.174 5.905 4.470 1.00 90.00 95 SER A CA 1
ATOM 680 C C . SER A 1 95 ? 10.141 6.565 3.554 1.00 90.00 95 SER A C 1
ATOM 682 O O . SER A 1 95 ? 10.047 6.249 2.368 1.00 90.00 95 SER A O 1
ATOM 684 N N . GLU A 1 96 ? 9.409 7.530 4.114 1.00 88.56 96 GLU A N 1
ATOM 685 C CA . GLU A 1 96 ? 8.442 8.373 3.396 1.00 88.56 96 GLU A CA 1
ATOM 686 C C . GLU A 1 96 ? 9.089 9.184 2.270 1.00 88.56 96 GLU A C 1
ATOM 688 O O . GLU A 1 96 ? 8.451 9.469 1.265 1.00 88.56 96 GLU A O 1
ATOM 693 N N . ALA A 1 97 ? 10.364 9.547 2.431 1.00 88.25 97 ALA A N 1
ATOM 694 C CA . ALA A 1 97 ? 11.090 10.325 1.439 1.00 88.25 97 ALA A CA 1
ATOM 695 C C . ALA A 1 97 ? 11.565 9.469 0.260 1.00 88.25 97 ALA A C 1
ATOM 697 O O . ALA A 1 97 ? 11.611 9.975 -0.852 1.00 88.25 97 ALA A O 1
ATOM 698 N N . ASP A 1 98 ? 11.913 8.199 0.487 1.00 89.31 98 ASP A N 1
ATOM 699 C CA . ASP A 1 98 ? 12.508 7.347 -0.548 1.00 89.31 98 ASP A CA 1
ATOM 700 C C . ASP A 1 98 ? 11.445 6.553 -1.316 1.00 89.31 98 ASP A C 1
ATOM 702 O O . ASP A 1 98 ? 11.524 6.428 -2.538 1.00 89.31 98 ASP A O 1
ATOM 706 N N . CYS A 1 99 ? 10.428 6.047 -0.614 1.00 89.44 99 CYS A N 1
ATOM 707 C CA . CYS A 1 99 ? 9.399 5.181 -1.185 1.00 89.44 99 CYS A CA 1
ATOM 708 C C . CYS A 1 99 ? 8.687 5.768 -2.425 1.00 89.44 99 CYS A C 1
ATOM 710 O O . CYS A 1 99 ? 8.682 5.104 -3.458 1.00 89.44 99 CYS A O 1
ATOM 712 N N . PRO A 1 100 ? 8.146 7.003 -2.401 1.00 84.12 100 PRO A N 1
ATOM 713 C CA . PRO A 1 100 ? 7.430 7.560 -3.550 1.00 84.12 100 PRO A CA 1
ATOM 714 C C . PRO A 1 100 ? 8.357 8.148 -4.624 1.00 84.12 100 PRO A C 1
ATOM 716 O O . PRO A 1 100 ? 7.873 8.609 -5.652 1.00 84.12 100 PRO A O 1
ATOM 719 N N . THR A 1 101 ? 9.675 8.191 -4.390 1.00 87.75 101 THR A N 1
ATOM 720 C CA . THR A 1 101 ? 10.645 8.740 -5.361 1.00 87.75 101 THR A CA 1
ATOM 721 C C . THR A 1 101 ? 11.110 7.724 -6.393 1.00 87.75 101 THR A C 1
ATOM 723 O O . THR A 1 101 ? 11.888 8.073 -7.277 1.00 87.75 101 THR A O 1
ATOM 726 N N . GLN A 1 102 ? 10.652 6.477 -6.279 1.00 88.69 102 GLN A N 1
ATOM 727 C CA . GLN A 1 102 ? 10.955 5.452 -7.261 1.00 88.69 102 GLN A CA 1
ATOM 728 C C . GLN A 1 102 ? 10.224 5.753 -8.566 1.00 88.69 102 GLN A C 1
ATOM 730 O O . GLN A 1 102 ? 9.020 6.018 -8.562 1.00 88.69 102 GLN A O 1
ATOM 735 N N . ASP A 1 103 ? 10.955 5.691 -9.677 1.00 89.00 103 ASP A N 1
ATOM 736 C CA . ASP A 1 103 ? 10.352 5.835 -10.997 1.00 89.00 103 ASP A CA 1
ATOM 737 C C . ASP A 1 103 ? 9.313 4.718 -11.215 1.00 89.00 103 ASP A C 1
ATOM 739 O O . ASP A 1 103 ? 9.592 3.566 -10.866 1.00 89.00 103 ASP A O 1
ATOM 743 N N . PRO A 1 104 ? 8.123 5.017 -11.765 1.00 88.88 104 PRO A N 1
ATOM 744 C CA . PRO A 1 104 ? 7.107 3.998 -12.004 1.00 88.88 104 PRO A CA 1
ATOM 745 C C . PRO A 1 104 ? 7.597 2.939 -12.993 1.00 88.88 104 PRO A C 1
ATOM 747 O O . PRO A 1 104 ? 8.228 3.275 -13.996 1.00 88.88 104 PRO A O 1
ATOM 750 N N . LEU A 1 105 ? 7.259 1.673 -12.737 1.00 90.75 105 LEU A N 1
ATOM 751 C CA . LEU A 1 105 ? 7.557 0.578 -13.662 1.00 90.75 105 LEU A CA 1
ATOM 752 C C . LEU A 1 105 ? 6.424 0.405 -14.659 1.00 90.75 105 LEU A C 1
ATOM 754 O O . LEU A 1 105 ? 5.251 0.384 -14.271 1.00 90.75 105 LEU A O 1
ATOM 758 N N . GLN A 1 106 ? 6.765 0.221 -15.931 1.00 90.50 106 GLN A N 1
ATOM 759 C CA . GLN A 1 106 ? 5.772 0.066 -16.993 1.00 90.50 106 GLN A CA 1
ATOM 760 C C . GLN A 1 106 ? 5.760 -1.353 -17.557 1.00 90.50 106 GLN A C 1
ATOM 762 O O . GLN A 1 106 ? 6.745 -1.833 -18.110 1.00 90.50 106 GLN A O 1
ATOM 767 N N . PHE A 1 107 ? 4.594 -1.996 -17.517 1.00 88.94 107 PHE A N 1
ATOM 768 C CA . PHE A 1 107 ? 4.364 -3.298 -18.145 1.00 88.94 107 PHE A CA 1
ATOM 769 C C . PHE A 1 107 ? 3.358 -3.182 -19.299 1.00 88.94 107 PHE A C 1
ATOM 771 O O . PHE A 1 107 ? 2.502 -2.293 -19.317 1.00 88.94 107 PHE A O 1
ATOM 778 N N . ASP A 1 108 ? 3.463 -4.092 -20.272 1.00 88.06 108 ASP A N 1
ATOM 779 C CA . ASP A 1 108 ? 2.613 -4.159 -21.477 1.00 88.06 108 ASP A CA 1
ATOM 780 C C . ASP A 1 108 ? 2.461 -2.809 -22.206 1.00 88.06 108 ASP A C 1
ATOM 782 O O . ASP A 1 108 ? 1.353 -2.342 -22.484 1.00 88.06 108 ASP A O 1
ATOM 786 N N . GLY A 1 109 ? 3.586 -2.127 -22.448 1.00 81.19 109 GLY A N 1
ATOM 787 C CA . GLY A 1 109 ? 3.601 -0.832 -23.137 1.00 81.19 109 GLY A CA 1
ATOM 788 C C . GLY A 1 109 ? 2.914 0.304 -22.368 1.00 81.19 109 GLY A C 1
ATOM 789 O O . GLY A 1 109 ? 2.396 1.224 -22.999 1.00 81.19 109 GLY A O 1
ATOM 790 N N . GLY A 1 110 ? 2.881 0.222 -21.033 1.00 82.19 110 GLY A N 1
ATOM 791 C CA . GLY A 1 110 ? 2.270 1.222 -20.151 1.00 82.19 110 GLY A CA 1
ATOM 792 C C . GLY A 1 110 ? 0.817 0.924 -19.776 1.00 82.19 110 GLY A C 1
ATOM 793 O O . GLY A 1 110 ? 0.158 1.763 -19.170 1.00 82.19 110 GLY A O 1
ATOM 794 N N . SER A 1 111 ? 0.298 -0.260 -20.114 1.00 83.56 111 SER A N 1
ATOM 795 C CA . SER A 1 111 ? -1.054 -0.669 -19.700 1.00 83.56 111 SER A CA 1
ATOM 796 C C . SER A 1 111 ? -1.144 -0.970 -18.200 1.00 83.56 111 SER A C 1
ATOM 798 O O . SER A 1 111 ? -2.230 -0.898 -17.626 1.00 83.56 111 SER A O 1
ATOM 800 N N . TYR A 1 112 ? -0.012 -1.290 -17.565 1.00 85.69 112 TYR A N 1
ATOM 801 C CA . TYR A 1 112 ? 0.116 -1.366 -16.114 1.00 85.69 112 TYR A CA 1
ATOM 802 C C . TYR A 1 112 ? 1.278 -0.485 -15.671 1.00 85.69 112 TYR A C 1
ATOM 804 O O . TYR A 1 112 ? 2.419 -0.723 -16.069 1.00 85.69 112 TYR A O 1
ATOM 812 N N . GLU A 1 113 ? 0.978 0.500 -14.832 1.00 89.94 113 GLU A N 1
ATOM 813 C CA . GLU A 1 113 ? 1.971 1.356 -14.191 1.00 89.94 113 GLU A CA 1
ATOM 814 C C . GLU A 1 113 ? 2.041 0.982 -12.709 1.00 89.94 113 GLU A C 1
ATOM 816 O O . GLU A 1 113 ? 1.041 1.097 -11.992 1.00 89.94 113 GLU A O 1
ATOM 821 N N . VAL A 1 114 ? 3.187 0.451 -12.275 1.00 90.81 114 VAL A N 1
ATOM 822 C CA . VAL A 1 114 ? 3.420 0.020 -10.892 1.00 90.81 114 VAL A CA 1
ATOM 823 C C . VAL A 1 114 ? 4.202 1.097 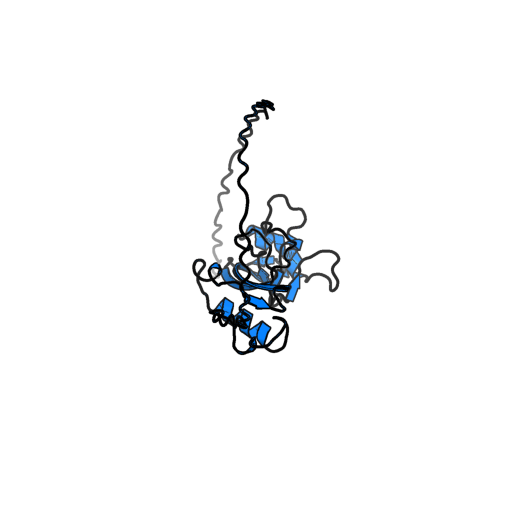-10.151 1.00 90.81 114 VAL A C 1
ATOM 825 O O . VAL A 1 114 ? 5.256 1.537 -10.605 1.00 90.81 114 VAL A O 1
ATOM 828 N N . HIS A 1 115 ? 3.711 1.468 -8.974 1.00 91.12 115 HIS A N 1
ATOM 829 C CA . HIS A 1 115 ? 4.318 2.455 -8.092 1.00 91.12 115 HIS A CA 1
ATOM 830 C C . HIS A 1 115 ? 4.608 1.861 -6.720 1.00 91.12 115 HIS A C 1
ATOM 832 O O . HIS A 1 115 ? 3.857 1.019 -6.218 1.00 91.12 115 HIS A O 1
ATOM 838 N N . CYS A 1 116 ? 5.644 2.392 -6.079 1.00 91.00 116 CYS A N 1
ATOM 839 C CA . CYS A 1 116 ? 5.812 2.297 -4.639 1.00 91.00 116 CYS A CA 1
ATOM 840 C C . CYS A 1 116 ? 5.128 3.500 -3.966 1.00 91.00 116 CYS A C 1
ATOM 842 O O . CYS A 1 116 ? 5.426 4.651 -4.280 1.00 91.00 116 CYS A O 1
ATOM 844 N N . GLY A 1 117 ? 4.200 3.242 -3.044 1.00 88.62 117 GLY A N 1
ATOM 845 C CA . GLY A 1 117 ? 3.502 4.265 -2.260 1.00 88.62 117 GLY A CA 1
ATOM 846 C C . GLY A 1 117 ? 3.789 4.127 -0.767 1.00 88.62 117 GLY A C 1
ATOM 847 O O . GLY A 1 117 ? 3.891 3.010 -0.259 1.00 88.62 117 GLY A O 1
ATOM 848 N N . TRP A 1 118 ? 3.927 5.252 -0.059 1.00 89.19 118 TRP A N 1
ATOM 849 C CA . TRP A 1 118 ? 4.084 5.273 1.397 1.00 89.19 118 TRP A CA 1
ATOM 850 C C . TRP A 1 118 ? 2.713 5.379 2.056 1.00 89.19 118 TRP A C 1
ATOM 852 O O . TRP A 1 118 ? 2.047 6.403 1.912 1.00 89.19 118 TRP A O 1
ATOM 862 N N . ASN A 1 119 ? 2.285 4.330 2.759 1.00 87.94 119 ASN A N 1
ATOM 863 C CA . ASN A 1 119 ? 0.901 4.222 3.213 1.00 87.94 119 ASN A CA 1
ATOM 864 C C . ASN A 1 119 ? 0.789 3.882 4.679 1.00 87.94 119 ASN A C 1
ATOM 866 O O . ASN A 1 119 ? 1.634 3.190 5.252 1.00 87.94 119 ASN A O 1
ATOM 870 N N . GLU A 1 120 ? -0.321 4.346 5.232 1.00 88.25 120 GLU A N 1
ATOM 871 C CA . GLU A 1 120 ? -0.783 3.971 6.548 1.00 88.25 120 GLU A CA 1
ATOM 872 C C . GLU A 1 120 ? -1.425 2.585 6.512 1.00 88.25 120 GLU A C 1
ATOM 874 O O . GLU A 1 120 ? -2.250 2.268 5.648 1.00 88.25 120 GLU A O 1
ATOM 879 N N . VAL A 1 121 ? -1.023 1.768 7.477 1.00 91.19 121 VAL A N 1
ATOM 880 C CA . VAL A 1 121 ? -1.487 0.406 7.688 1.00 91.19 121 VAL A CA 1
ATOM 881 C C . VAL A 1 121 ? -1.911 0.259 9.133 1.00 91.19 121 VAL A C 1
ATOM 883 O O . VAL A 1 121 ? -1.111 0.451 10.056 1.00 91.19 121 VAL A O 1
ATOM 886 N N . THR A 1 122 ? -3.161 -0.139 9.315 1.00 92.62 122 THR A N 1
ATOM 887 C CA . THR A 1 122 ? -3.779 -0.297 10.626 1.00 92.62 122 THR A CA 1
ATOM 888 C C . THR A 1 122 ? -4.217 -1.735 10.801 1.00 92.62 122 THR A C 1
ATOM 890 O O . THR A 1 122 ? -5.015 -2.265 10.032 1.00 92.62 122 THR A O 1
ATOM 893 N N . ARG A 1 123 ? -3.692 -2.378 11.841 1.00 93.94 123 ARG A N 1
ATOM 894 C CA . ARG A 1 123 ? -3.992 -3.771 12.151 1.00 93.94 123 ARG A CA 1
ATOM 895 C C . ARG A 1 123 ? -5.157 -3.880 13.125 1.00 93.94 123 ARG A C 1
ATOM 897 O O . ARG A 1 123 ? -5.177 -3.201 14.152 1.00 93.94 123 ARG A O 1
ATOM 904 N N . VAL A 1 124 ? -6.095 -4.779 12.853 1.00 93.75 124 VAL A N 1
ATOM 905 C CA . VAL A 1 124 ? -7.172 -5.136 13.780 1.00 93.75 124 VAL A CA 1
ATOM 906 C C . VAL A 1 124 ? -6.697 -6.278 14.672 1.00 93.75 124 VAL A C 1
ATOM 908 O O . VAL A 1 124 ? -6.609 -7.431 14.266 1.00 93.75 124 VAL A O 1
ATOM 911 N N . SER A 1 125 ? -6.396 -5.958 15.927 1.00 94.00 125 SER A N 1
ATOM 912 C CA . SER A 1 125 ? -5.965 -6.946 16.924 1.00 94.00 125 SER A CA 1
ATOM 913 C C . SER A 1 125 ? -7.096 -7.864 17.417 1.00 94.00 125 SER A C 1
ATOM 915 O O . SER A 1 125 ? -6.823 -8.982 17.858 1.00 94.00 125 SER A O 1
ATOM 917 N N . ASP A 1 126 ? -8.352 -7.402 17.358 1.00 94.25 126 ASP A N 1
ATOM 918 C CA . ASP A 1 126 ? -9.552 -8.191 17.663 1.00 94.25 126 ASP A CA 1
ATOM 919 C C . ASP A 1 126 ? -10.757 -7.695 16.852 1.00 94.25 126 ASP A C 1
ATOM 921 O O . ASP A 1 126 ? -11.323 -6.640 17.140 1.00 94.25 126 ASP A O 1
ATOM 925 N N . GLU A 1 127 ? -11.166 -8.483 15.860 1.00 92.88 127 GLU A N 1
ATOM 926 C CA . GLU A 1 127 ? -12.280 -8.184 14.955 1.00 92.88 127 GLU A CA 1
ATOM 927 C C . GLU A 1 127 ? -13.630 -8.123 15.683 1.00 92.88 127 GLU A C 1
ATOM 929 O O . GLU A 1 127 ? -14.466 -7.276 15.384 1.00 92.88 127 GLU A O 1
ATOM 934 N N . ALA A 1 128 ? -13.843 -8.957 16.708 1.00 92.81 128 ALA A N 1
ATOM 935 C CA . ALA A 1 128 ? -15.133 -9.023 17.397 1.00 92.81 128 ALA A CA 1
ATOM 936 C C . ALA A 1 128 ? -15.458 -7.745 18.189 1.00 92.81 128 ALA A C 1
ATOM 938 O O . ALA A 1 128 ? -16.628 -7.449 18.445 1.00 92.81 128 ALA A O 1
ATOM 939 N N . SER A 1 129 ? -14.426 -7.014 18.611 1.00 94.62 129 SER A N 1
ATOM 940 C CA . SER A 1 129 ? -14.546 -5.733 19.309 1.00 94.62 129 SER A CA 1
ATOM 941 C C . SER A 1 129 ? -14.071 -4.540 18.479 1.00 94.62 129 SER A C 1
ATOM 943 O O . SER A 1 129 ? -14.134 -3.415 18.973 1.00 94.62 129 SER A O 1
ATOM 945 N N . CYS A 1 130 ? -13.595 -4.780 17.253 1.00 94.00 130 CYS A N 1
ATOM 946 C CA . CYS A 1 130 ? -12.881 -3.813 16.424 1.00 94.00 130 CYS A CA 1
ATOM 947 C C . CYS A 1 130 ? -11.755 -3.086 17.174 1.00 94.00 130 CYS A C 1
ATOM 949 O O . CYS A 1 130 ? -11.577 -1.876 17.046 1.00 94.00 130 CYS A O 1
ATOM 951 N N . THR A 1 131 ? -10.986 -3.823 17.981 1.00 95.56 131 THR A N 1
ATOM 952 C CA . THR A 1 131 ? -9.813 -3.254 18.653 1.00 95.56 131 THR A CA 1
ATOM 953 C C . THR A 1 131 ? -8.664 -3.159 17.658 1.00 95.56 131 THR A C 1
ATOM 955 O O . THR A 1 131 ? -8.152 -4.184 17.201 1.00 95.56 131 THR A O 1
ATOM 958 N N . VAL A 1 132 ? -8.223 -1.940 17.364 1.00 94.62 132 VAL A N 1
ATOM 959 C CA . VAL A 1 132 ? -7.125 -1.663 16.431 1.00 94.62 132 VAL A CA 1
ATOM 960 C C . VAL A 1 132 ? -5.815 -1.355 17.155 1.00 94.62 132 VAL A C 1
ATOM 962 O O . VAL A 1 132 ? -5.801 -0.843 18.278 1.00 94.62 132 VAL A O 1
ATOM 965 N N . GLU A 1 133 ? -4.706 -1.707 16.515 1.00 94.25 133 GLU A N 1
ATOM 966 C CA . GLU A 1 133 ? -3.370 -1.266 16.906 1.00 94.25 133 GLU A CA 1
ATOM 967 C C . GLU A 1 133 ? -3.125 0.175 16.429 1.00 94.25 133 GLU A C 1
ATOM 969 O O . GLU A 1 133 ? -3.880 0.715 15.621 1.00 94.25 133 GLU A O 1
ATOM 974 N N . ALA A 1 134 ? -2.071 0.817 16.942 1.00 90.06 134 ALA A N 1
ATOM 975 C CA . ALA A 1 134 ? -1.675 2.127 16.435 1.00 90.06 134 ALA A CA 1
ATOM 976 C C . ALA A 1 134 ? -1.259 2.005 14.955 1.00 90.06 134 ALA A C 1
ATOM 978 O O . ALA A 1 134 ? -0.521 1.063 14.638 1.00 90.06 134 ALA A O 1
ATOM 979 N N . PRO A 1 135 ? -1.672 2.939 14.079 1.00 91.31 135 PRO A N 1
ATOM 980 C CA . PRO A 1 135 ? -1.291 2.899 12.677 1.00 91.31 135 PRO A CA 1
ATOM 981 C C . PRO A 1 135 ? 0.229 2.894 12.500 1.00 91.31 135 PRO A C 1
ATOM 983 O O . PRO A 1 135 ? 0.981 3.538 13.242 1.00 91.31 135 PRO A O 1
ATOM 986 N N . THR A 1 136 ? 0.686 2.150 11.502 1.00 91.88 136 THR A N 1
ATOM 987 C CA . THR A 1 136 ? 2.092 2.087 11.098 1.00 91.88 136 THR A CA 1
ATOM 988 C C . THR A 1 136 ? 2.222 2.516 9.648 1.00 91.88 136 THR A C 1
ATOM 990 O O . THR A 1 136 ? 1.290 2.357 8.872 1.00 91.88 136 THR A O 1
ATOM 993 N N . MET A 1 137 ? 3.379 3.054 9.269 1.00 90.94 137 MET A N 1
ATOM 994 C CA . MET A 1 137 ? 3.637 3.428 7.881 1.00 90.94 137 MET A CA 1
ATOM 995 C C . MET A 1 137 ? 4.560 2.408 7.219 1.00 90.94 137 MET A C 1
ATOM 997 O O . MET A 1 137 ? 5.576 2.028 7.813 1.00 90.94 137 MET A O 1
ATOM 1001 N N . ARG A 1 138 ? 4.243 1.990 5.990 1.00 92.00 138 ARG A N 1
ATOM 1002 C CA . ARG A 1 138 ? 5.132 1.151 5.174 1.00 92.00 138 ARG A CA 1
ATOM 1003 C C . ARG A 1 138 ? 5.036 1.488 3.692 1.00 92.00 138 ARG A C 1
ATOM 1005 O O . ARG A 1 138 ? 4.022 1.995 3.216 1.00 92.00 138 ARG A O 1
ATOM 1012 N N . CYS A 1 139 ? 6.101 1.175 2.965 1.00 92.12 139 CYS A N 1
ATOM 1013 C CA . CYS A 1 139 ? 6.114 1.280 1.517 1.00 92.12 139 CYS A CA 1
ATOM 1014 C C . CYS A 1 139 ? 5.454 0.051 0.889 1.00 92.12 139 CYS A C 1
ATOM 1016 O O . CYS A 1 139 ? 5.723 -1.077 1.302 1.00 92.12 139 CYS A O 1
ATOM 1018 N N . MET A 1 140 ? 4.569 0.268 -0.081 1.00 92.31 140 MET A N 1
ATOM 1019 C CA . MET A 1 140 ? 3.744 -0.777 -0.686 1.00 92.31 140 MET A CA 1
ATOM 1020 C C . MET A 1 140 ? 3.730 -0.645 -2.204 1.00 92.31 140 MET A C 1
ATOM 1022 O O . MET A 1 140 ? 3.695 0.467 -2.725 1.00 92.31 140 MET A O 1
ATOM 1026 N N . ALA A 1 141 ? 3.744 -1.783 -2.899 1.00 91.94 141 ALA A N 1
ATOM 1027 C CA . ALA A 1 141 ? 3.652 -1.842 -4.353 1.00 91.94 141 ALA A CA 1
ATOM 1028 C C . ALA A 1 141 ? 2.189 -1.898 -4.803 1.00 91.94 141 ALA A C 1
ATOM 1030 O O . ALA A 1 141 ? 1.413 -2.730 -4.320 1.00 91.94 141 ALA A O 1
ATOM 1031 N N . GLY A 1 142 ? 1.815 -1.061 -5.763 1.00 90.94 142 GLY A N 1
ATOM 1032 C CA . GLY A 1 142 ? 0.476 -1.075 -6.339 1.00 90.94 142 GLY A CA 1
ATOM 1033 C C . GLY A 1 142 ? 0.439 -0.565 -7.769 1.00 90.94 142 GLY A C 1
ATOM 1034 O O . GLY A 1 142 ? 1.406 0.005 -8.263 1.00 90.94 142 GLY A O 1
ATOM 1035 N N . VAL A 1 143 ? -0.680 -0.799 -8.442 1.00 88.62 143 VAL A N 1
ATOM 1036 C CA . VAL A 1 143 ? -0.951 -0.353 -9.807 1.00 88.62 143 VAL A CA 1
ATOM 1037 C C . VAL A 1 143 ? -1.873 0.853 -9.810 1.00 88.62 143 VAL A C 1
ATOM 1039 O O . VAL A 1 143 ? -2.795 0.947 -8.999 1.00 88.62 143 VAL A O 1
ATOM 1042 N N . VAL A 1 144 ? -1.674 1.754 -10.764 1.00 82.94 144 VAL A N 1
ATOM 1043 C CA . VAL A 1 144 ? -2.586 2.880 -10.976 1.00 82.94 144 VAL A CA 1
ATOM 1044 C C . VAL A 1 144 ? -3.566 2.526 -12.093 1.00 82.94 144 VAL A C 1
ATOM 1046 O O . VAL A 1 144 ? -3.170 2.431 -13.252 1.00 82.94 144 VAL A O 1
ATOM 1049 N N . PRO A 1 145 ? -4.868 2.356 -11.801 1.00 68.25 145 PRO A N 1
ATOM 1050 C CA . PRO A 1 145 ? -5.867 2.052 -12.824 1.00 68.25 145 PRO A CA 1
ATOM 1051 C C . PRO A 1 145 ? -6.207 3.261 -13.719 1.00 68.25 145 PRO A C 1
ATOM 1053 O O . PRO A 1 145 ? -7.044 3.149 -14.611 1.00 68.25 145 PRO A O 1
ATOM 1056 N N . GLY A 1 146 ? -5.612 4.437 -13.473 1.00 61.66 146 GLY A N 1
ATOM 1057 C CA . GLY A 1 146 ? -5.700 5.637 -14.320 1.00 61.66 146 GLY A CA 1
ATOM 1058 C C . GLY A 1 146 ? -7.055 6.360 -14.332 1.00 61.66 146 GLY A C 1
ATOM 1059 O O . GLY A 1 146 ? -7.157 7.465 -14.858 1.00 61.66 146 GLY A O 1
ATOM 1060 N N . SER A 1 147 ? -8.106 5.776 -13.749 1.00 59.53 147 SER A N 1
ATOM 1061 C CA . SER A 1 147 ? -9.474 6.317 -13.791 1.00 59.53 147 SER A CA 1
ATOM 1062 C C . SER A 1 147 ? -10.070 6.675 -12.428 1.00 59.53 147 SER A C 1
ATOM 1064 O O . SER A 1 147 ? -11.211 7.133 -12.371 1.00 59.53 147 SER A O 1
ATOM 1066 N N . ILE A 1 148 ? -9.343 6.437 -11.334 1.00 62.72 148 ILE A N 1
ATOM 1067 C CA . ILE A 1 148 ? -9.840 6.625 -9.967 1.00 62.72 148 ILE A CA 1
ATOM 1068 C C . ILE A 1 148 ? -9.019 7.729 -9.305 1.00 62.72 148 ILE A C 1
ATOM 1070 O O . ILE A 1 148 ? -7.807 7.599 -9.146 1.00 62.72 148 ILE A O 1
ATOM 1074 N N . GLY A 1 149 ? -9.679 8.834 -8.955 1.00 62.09 149 GLY A N 1
ATOM 1075 C CA . GLY A 1 149 ? -9.059 9.898 -8.170 1.00 62.09 149 GLY A CA 1
ATOM 1076 C C . GLY A 1 149 ? -8.795 9.430 -6.742 1.00 62.09 149 GLY A C 1
ATOM 1077 O O . GLY A 1 149 ? -9.564 8.640 -6.195 1.00 62.09 149 GLY A O 1
ATOM 1078 N N . CYS A 1 150 ? -7.720 9.921 -6.139 1.00 70.88 150 CYS A N 1
ATOM 1079 C CA . CYS A 1 150 ? -7.387 9.583 -4.769 1.00 70.88 150 CYS A CA 1
ATOM 1080 C C . CYS A 1 150 ? -8.291 10.350 -3.796 1.00 70.88 150 CYS A C 1
ATOM 1082 O O . CYS A 1 150 ? -8.287 11.583 -3.762 1.00 70.88 150 CYS A O 1
ATOM 1084 N N . ALA A 1 151 ? -9.089 9.619 -3.023 1.00 65.75 151 ALA A N 1
ATOM 1085 C CA . ALA A 1 151 ? -9.876 10.169 -1.927 1.00 65.75 151 ALA A CA 1
ATOM 1086 C C . ALA A 1 151 ? -9.165 9.907 -0.595 1.00 65.75 151 ALA A C 1
ATOM 1088 O O . ALA A 1 151 ? -8.387 8.965 -0.473 1.00 65.75 151 ALA A O 1
ATOM 1089 N N . SER A 1 152 ? -9.460 10.723 0.421 1.00 69.69 152 SER A N 1
ATOM 1090 C CA . SER A 1 152 ? -9.082 10.376 1.793 1.00 69.69 152 SER A CA 1
ATOM 1091 C C . SER A 1 152 ? -9.713 9.034 2.171 1.00 69.69 152 SER A C 1
ATOM 1093 O O . SER A 1 152 ? -10.889 8.815 1.880 1.00 69.69 152 SER A O 1
ATOM 1095 N N . ALA A 1 153 ? -8.944 8.176 2.848 1.00 67.06 153 ALA A N 1
ATOM 1096 C CA . ALA A 1 153 ? -9.433 6.922 3.426 1.00 67.06 153 ALA A CA 1
ATOM 1097 C C . ALA A 1 153 ? -10.595 7.150 4.406 1.00 67.06 153 ALA A C 1
ATOM 1099 O O . ALA A 1 153 ? -11.522 6.351 4.492 1.00 67.06 153 ALA A O 1
ATOM 1100 N N . CYS A 1 154 ? -10.547 8.280 5.122 1.00 77.44 154 CYS A N 1
ATOM 1101 C CA . CYS A 1 154 ? -11.441 8.606 6.225 1.00 77.44 154 CYS A CA 1
ATOM 1102 C C . CYS A 1 154 ? -12.103 9.982 6.052 1.00 77.44 154 CYS A C 1
ATOM 1104 O O . CYS A 1 154 ? -11.823 10.905 6.822 1.00 77.44 154 CYS A O 1
ATOM 1106 N N . PRO A 1 155 ? -12.984 10.182 5.053 1.00 71.75 155 PRO A N 1
ATOM 1107 C CA . PRO A 1 155 ? -13.718 11.431 4.940 1.00 71.75 155 PRO A CA 1
ATOM 1108 C C . PRO A 1 155 ? -14.713 11.561 6.101 1.00 71.75 155 PRO A C 1
ATOM 1110 O O . PRO A 1 155 ? -15.557 10.692 6.303 1.00 71.75 155 PRO A O 1
ATOM 1113 N N . VAL A 1 156 ? -14.664 12.689 6.814 1.00 66.69 156 VAL A N 1
ATOM 1114 C CA . VAL A 1 156 ? -15.508 12.995 7.990 1.00 66.69 156 VAL A CA 1
ATOM 1115 C C . VAL A 1 156 ? -17.023 12.919 7.740 1.00 66.69 156 VAL A C 1
ATOM 1117 O O . VAL A 1 156 ? -17.784 12.726 8.683 1.00 66.69 156 VAL A O 1
ATOM 1120 N N . ASP A 1 157 ? -17.455 13.020 6.480 1.00 62.94 157 ASP A N 1
ATOM 1121 C CA . ASP A 1 157 ? -18.865 13.012 6.068 1.00 62.94 157 ASP A CA 1
ATOM 1122 C C . ASP A 1 157 ? -19.213 11.860 5.104 1.00 62.94 157 ASP A C 1
ATOM 1124 O O . ASP A 1 157 ? -20.273 11.875 4.470 1.00 62.94 157 ASP A O 1
ATOM 1128 N N . ALA A 1 158 ? -18.331 10.867 4.936 1.00 63.75 158 ALA A N 1
ATOM 1129 C CA . ALA A 1 158 ? -18.592 9.763 4.017 1.00 63.75 158 ALA A CA 1
ATOM 1130 C C . ALA A 1 158 ? -19.468 8.686 4.676 1.00 63.75 158 ALA A C 1
ATOM 1132 O O . ALA A 1 158 ? -19.053 8.064 5.652 1.00 63.75 158 ALA A O 1
ATOM 1133 N N . PRO A 1 159 ? -20.655 8.383 4.117 1.00 58.44 159 PRO A N 1
ATOM 1134 C CA . PRO A 1 159 ? -21.504 7.309 4.626 1.00 58.44 159 PRO A CA 1
ATOM 1135 C C . PRO A 1 159 ? -20.942 5.905 4.347 1.00 58.44 159 PRO A C 1
ATOM 1137 O O . PRO A 1 159 ? -21.548 4.932 4.786 1.00 58.44 159 PRO A O 1
ATOM 1140 N N . ASP A 1 160 ? -19.834 5.793 3.604 1.00 66.50 160 ASP A N 1
ATOM 1141 C CA . ASP A 1 160 ? -19.294 4.520 3.125 1.00 66.50 160 ASP A CA 1
ATOM 1142 C C . ASP A 1 160 ? -17.756 4.443 3.223 1.00 66.50 160 ASP A C 1
ATOM 1144 O O . ASP A 1 160 ? -17.065 4.193 2.233 1.00 66.50 160 ASP A O 1
ATOM 1148 N N . LEU A 1 161 ? -17.220 4.679 4.433 1.00 66.56 161 LEU A N 1
ATOM 1149 C CA . LEU A 1 161 ? -15.785 4.534 4.770 1.00 66.56 161 LEU A CA 1
ATOM 1150 C C . LEU A 1 161 ? -15.228 3.162 4.402 1.00 66.56 161 LEU A C 1
ATOM 1152 O O . LEU A 1 161 ? -14.079 3.025 4.006 1.00 66.56 161 LEU A O 1
ATOM 1156 N N . TYR A 1 162 ? -16.084 2.157 4.520 1.00 67.44 162 TYR A N 1
ATOM 1157 C CA . TYR A 1 162 ? -15.829 0.786 4.132 1.00 67.44 162 TYR A CA 1
ATOM 1158 C C . TYR A 1 162 ? -15.213 0.716 2.722 1.00 67.44 162 TYR A C 1
ATOM 1160 O O . TYR A 1 162 ? -14.107 0.208 2.581 1.00 67.44 162 TYR A O 1
ATOM 1168 N N . SER A 1 163 ? -15.824 1.359 1.720 1.00 71.00 163 SER A N 1
ATOM 1169 C CA . SER A 1 163 ? -15.383 1.313 0.312 1.00 71.00 163 SER A CA 1
ATOM 1170 C C . SER A 1 163 ? -13.994 1.882 0.030 1.00 71.00 163 SER A C 1
ATOM 1172 O O . SER A 1 163 ? -13.454 1.645 -1.051 1.00 71.00 163 SER A O 1
ATOM 1174 N N . ALA A 1 164 ? -13.416 2.616 0.982 1.00 73.00 164 ALA A N 1
ATOM 1175 C CA . ALA A 1 164 ? -12.133 3.277 0.814 1.00 73.00 164 ALA A CA 1
ATOM 1176 C C . ALA A 1 164 ? -10.931 2.373 1.121 1.00 73.00 164 ALA A C 1
ATOM 1178 O O . ALA A 1 164 ? -9.817 2.732 0.750 1.00 73.00 164 ALA A O 1
ATOM 1179 N N . PHE A 1 165 ? -11.128 1.228 1.780 1.00 80.44 165 PHE A N 1
ATOM 1180 C CA . PHE A 1 165 ? -10.023 0.405 2.266 1.00 80.44 165 PHE A CA 1
ATOM 1181 C C . PHE A 1 165 ? -9.794 -0.879 1.468 1.00 80.44 165 PHE A C 1
ATOM 1183 O O . PHE A 1 165 ? -10.731 -1.584 1.074 1.00 80.44 165 PHE A O 1
ATOM 1190 N N . GLU A 1 166 ? -8.515 -1.227 1.327 1.00 85.44 166 GLU A N 1
ATOM 1191 C CA . GLU A 1 166 ? -8.080 -2.559 0.914 1.00 85.44 166 GLU A CA 1
ATOM 1192 C C . GLU A 1 166 ? -7.655 -3.375 2.146 1.00 85.44 166 GLU A C 1
ATOM 1194 O O . GLU A 1 166 ? -7.054 -2.842 3.085 1.00 85.44 166 GLU A O 1
ATOM 1199 N N . VAL A 1 167 ? -7.981 -4.669 2.143 1.00 83.94 167 VAL A N 1
ATOM 1200 C CA . VAL A 1 167 ? -7.662 -5.611 3.226 1.00 83.94 167 VAL A CA 1
ATOM 1201 C C . VAL A 1 167 ? -6.428 -6.423 2.858 1.00 83.94 167 VAL A C 1
ATOM 1203 O O . VAL A 1 167 ? -6.286 -6.863 1.717 1.00 83.94 167 VAL A O 1
ATOM 1206 N N . PHE A 1 168 ? -5.557 -6.646 3.838 1.00 86.12 168 PHE A N 1
ATOM 1207 C CA . PHE A 1 168 ? -4.347 -7.456 3.731 1.00 86.12 168 PHE A CA 1
ATOM 1208 C C . PHE A 1 168 ? -4.298 -8.485 4.852 1.00 86.12 168 PHE A C 1
ATOM 1210 O O . PHE A 1 168 ? -4.714 -8.201 5.973 1.00 86.12 168 PHE A O 1
ATOM 1217 N N . ASN A 1 169 ? -3.771 -9.677 4.551 1.00 81.75 169 ASN A N 1
ATOM 1218 C CA . ASN A 1 169 ? -3.550 -10.767 5.516 1.00 81.75 169 ASN A CA 1
ATOM 1219 C C . ASN A 1 169 ? -4.761 -11.118 6.412 1.00 81.75 169 ASN A C 1
ATOM 1221 O O . ASN A 1 169 ? -4.597 -11.749 7.453 1.00 81.75 169 ASN A O 1
ATOM 1225 N N . ASP A 1 170 ? -5.970 -10.732 5.994 1.00 81.69 170 ASP A N 1
ATOM 1226 C CA . ASP A 1 170 ? -7.240 -10.847 6.722 1.00 81.69 170 ASP A CA 1
ATOM 1227 C C . ASP A 1 170 ? -7.320 -10.088 8.067 1.00 81.69 170 ASP A C 1
ATOM 1229 O O . ASP A 1 170 ? -8.331 -10.205 8.760 1.00 81.69 170 ASP A O 1
ATOM 1233 N N . ASP A 1 171 ? -6.305 -9.299 8.442 1.00 86.69 171 ASP A N 1
ATOM 1234 C CA . ASP A 1 171 ? -6.263 -8.534 9.701 1.00 86.69 171 ASP A CA 1
ATOM 1235 C C . ASP A 1 171 ? -5.731 -7.092 9.571 1.00 86.69 171 ASP A C 1
ATOM 1237 O O . ASP A 1 171 ? -5.737 -6.342 10.550 1.00 86.69 171 ASP A O 1
ATOM 1241 N N . GLU A 1 172 ? -5.312 -6.663 8.381 1.00 90.81 172 GLU A N 1
ATOM 1242 C CA . GLU A 1 172 ? -4.759 -5.331 8.129 1.00 90.81 172 GLU A CA 1
ATOM 1243 C C . GLU A 1 172 ? -5.639 -4.521 7.175 1.00 90.81 172 GLU A C 1
ATOM 1245 O O . GLU A 1 172 ? -6.058 -4.996 6.120 1.00 90.81 172 GLU A O 1
ATOM 1250 N N . PHE A 1 173 ? -5.858 -3.259 7.531 1.00 88.75 173 PHE A N 1
ATOM 1251 C CA . PHE A 1 173 ? -6.415 -2.231 6.666 1.00 88.75 173 PHE A CA 1
ATOM 1252 C C . PHE A 1 173 ? -5.301 -1.369 6.111 1.00 88.75 173 PHE A C 1
ATOM 1254 O O . PHE A 1 173 ? -4.425 -0.924 6.855 1.00 88.75 173 PHE A O 1
ATOM 1261 N N . VAL A 1 174 ? -5.381 -1.078 4.821 1.00 86.81 174 VAL A N 1
ATOM 1262 C CA . VAL A 1 174 ? -4.476 -0.145 4.161 1.00 86.81 174 VAL A CA 1
ATOM 1263 C C . VAL A 1 174 ? -5.303 0.967 3.548 1.00 86.81 174 VAL A C 1
ATOM 1265 O O . VAL A 1 174 ? -6.255 0.715 2.803 1.00 86.81 174 VAL A O 1
ATOM 1268 N N . ALA A 1 175 ? -4.944 2.203 3.891 1.00 79.44 175 ALA A N 1
ATOM 1269 C CA . ALA A 1 175 ? -5.529 3.383 3.277 1.00 79.44 175 ALA A CA 1
ATOM 1270 C C . ALA A 1 175 ? -5.277 3.371 1.752 1.00 79.44 175 ALA A C 1
ATOM 1272 O O . ALA A 1 175 ? -4.237 2.878 1.302 1.00 79.44 175 ALA A O 1
ATOM 1273 N N . PRO A 1 176 ? -6.192 3.918 0.935 1.00 71.00 176 PRO A N 1
ATOM 1274 C CA . PRO A 1 176 ? -5.940 4.067 -0.486 1.00 71.00 176 PRO A CA 1
ATOM 1275 C C . PRO A 1 176 ? -4.728 4.988 -0.660 1.00 71.00 176 PRO A C 1
ATOM 1277 O O . PRO A 1 176 ? -4.694 6.101 -0.131 1.00 71.00 176 PRO A O 1
ATOM 1280 N N . GLY A 1 177 ? -3.713 4.505 -1.371 1.00 69.50 177 GLY A N 1
ATOM 1281 C CA . GLY A 1 177 ? -2.522 5.298 -1.654 1.00 69.50 177 GLY A CA 1
ATOM 1282 C C . GLY A 1 177 ? -2.786 6.271 -2.777 1.00 69.50 177 GLY A C 1
ATOM 1283 O O . GLY A 1 177 ? -3.573 5.982 -3.679 1.00 69.50 177 GLY A O 1
ATOM 1284 N N . CYS A 1 178 ? -2.097 7.404 -2.748 1.00 72.19 178 CYS A N 1
ATOM 1285 C CA . CYS A 1 178 ? -2.153 8.381 -3.822 1.00 72.19 178 CYS A CA 1
ATOM 1286 C C . CYS A 1 178 ? -0.817 8.445 -4.551 1.00 72.19 178 CYS A C 1
ATOM 1288 O O . CYS A 1 178 ? 0.236 8.530 -3.916 1.00 72.19 178 CYS A O 1
ATOM 1290 N N . THR A 1 179 ? -0.857 8.511 -5.878 1.00 72.25 179 THR A N 1
ATOM 1291 C CA . THR A 1 179 ? 0.270 9.070 -6.626 1.00 72.25 179 THR A CA 1
ATOM 1292 C C . THR A 1 179 ? 0.378 10.576 -6.389 1.00 72.25 179 THR A C 1
ATOM 1294 O O . THR A 1 179 ? -0.578 11.224 -5.949 1.00 72.25 179 THR A O 1
ATOM 1297 N N . ALA A 1 180 ? 1.530 11.159 -6.734 1.00 68.81 180 ALA A N 1
ATOM 1298 C CA . ALA A 1 180 ? 1.727 12.610 -6.705 1.00 68.81 180 ALA A CA 1
ATOM 1299 C C . ALA A 1 180 ? 0.699 13.365 -7.573 1.00 68.81 180 ALA A C 1
ATOM 1301 O O . ALA A 1 180 ? 0.285 14.470 -7.224 1.00 68.81 180 ALA A O 1
ATOM 1302 N N 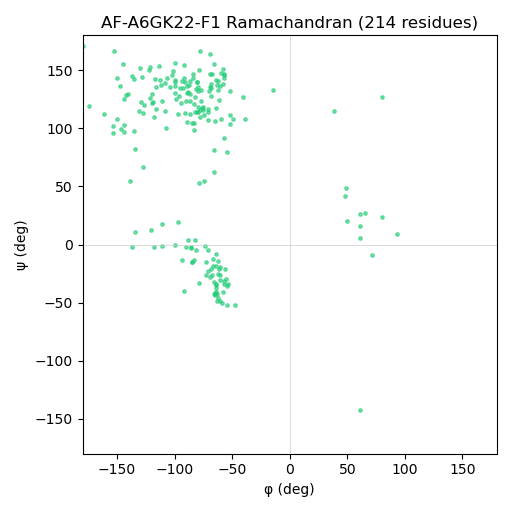. ASP A 1 181 ? 0.245 12.740 -8.660 1.00 70.31 181 ASP A N 1
ATOM 1303 C CA . ASP A 1 181 ? -0.761 13.282 -9.578 1.00 70.31 181 ASP A CA 1
ATOM 1304 C C . ASP A 1 181 ? -2.209 13.071 -9.095 1.00 70.31 181 ASP A C 1
ATOM 1306 O O . ASP A 1 181 ? -3.161 13.435 -9.785 1.00 70.31 181 ASP A O 1
ATOM 1310 N N . GLY A 1 182 ? -2.394 12.512 -7.893 1.00 70.75 182 GLY A N 1
ATOM 1311 C CA . GLY A 1 182 ? -3.699 12.370 -7.252 1.00 70.75 182 GLY A CA 1
ATOM 1312 C C . GLY A 1 182 ? -4.528 11.194 -7.763 1.00 70.75 182 GLY A C 1
ATOM 1313 O O . GLY A 1 182 ? -5.752 11.221 -7.630 1.00 70.75 182 GLY A O 1
ATOM 1314 N N . PHE A 1 183 ? -3.899 10.162 -8.328 1.00 77.75 183 PHE A N 1
ATOM 1315 C CA . PHE A 1 183 ? -4.575 8.913 -8.680 1.00 77.75 183 PHE A CA 1
ATOM 1316 C C . PHE A 1 183 ? -4.498 7.908 -7.536 1.00 77.75 183 PHE A C 1
ATOM 1318 O O . PHE A 1 183 ? -3.483 7.827 -6.847 1.00 77.75 183 PHE A O 1
ATOM 1325 N N . ALA A 1 184 ? -5.571 7.144 -7.345 1.00 79.19 184 ALA A N 1
ATOM 1326 C CA . ALA A 1 184 ? -5.579 6.048 -6.390 1.00 79.19 184 ALA A CA 1
ATOM 1327 C C . ALA A 1 184 ? -4.658 4.918 -6.870 1.00 79.19 184 ALA A C 1
ATOM 1329 O O . ALA A 1 184 ? -4.664 4.560 -8.051 1.00 79.19 184 ALA A O 1
ATOM 1330 N N . ILE A 1 185 ? -3.900 4.348 -5.942 1.00 81.75 185 ILE A N 1
ATOM 1331 C CA . ILE A 1 185 ? -3.077 3.163 -6.151 1.00 81.75 185 ILE A CA 1
ATOM 1332 C C . ILE A 1 185 ? -3.858 1.963 -5.615 1.00 81.75 185 ILE A C 1
ATOM 1334 O O . ILE A 1 185 ? -4.272 1.971 -4.457 1.00 81.75 185 ILE A O 1
ATOM 1338 N N . SER A 1 186 ? -4.051 0.944 -6.455 1.00 84.31 186 SER A N 1
ATOM 1339 C CA . SER A 1 186 ? -4.604 -0.344 -6.033 1.00 84.31 186 SER A CA 1
ATOM 1340 C C . SER A 1 186 ? -3.476 -1.322 -5.759 1.00 84.31 186 SER A C 1
ATOM 1342 O O . SER A 1 186 ? -2.578 -1.490 -6.587 1.00 84.31 186 SER A O 1
ATOM 1344 N N . TRP A 1 187 ? -3.473 -1.953 -4.594 1.00 87.50 187 TRP A N 1
ATOM 1345 C CA . TRP A 1 187 ? -2.287 -2.657 -4.135 1.00 87.50 187 TRP A CA 1
ATOM 1346 C C . TRP A 1 187 ? -2.177 -4.068 -4.699 1.00 87.50 187 TRP A C 1
ATOM 1348 O O . TRP A 1 187 ? -3.160 -4.790 -4.834 1.00 87.50 187 TRP A O 1
ATOM 1358 N N . LEU A 1 188 ? -0.949 -4.491 -5.006 1.00 84.75 188 LEU A N 1
ATOM 1359 C CA . LEU A 1 188 ? -0.714 -5.787 -5.648 1.00 84.75 188 LEU A CA 1
ATOM 1360 C C . LEU A 1 188 ? -1.012 -6.987 -4.738 1.00 84.75 188 LEU A C 1
ATOM 1362 O O . LEU A 1 188 ? -1.333 -8.056 -5.255 1.00 84.75 188 LEU A O 1
ATOM 1366 N N . ASP A 1 189 ? -0.888 -6.820 -3.421 1.00 83.69 189 ASP A N 1
ATOM 1367 C CA . ASP A 1 189 ? -0.981 -7.910 -2.439 1.00 83.69 189 ASP A CA 1
ATOM 1368 C C . ASP A 1 189 ? -2.235 -7.830 -1.555 1.00 83.69 189 ASP A C 1
ATOM 1370 O O . ASP A 1 189 ? -2.298 -8.450 -0.493 1.00 83.69 189 ASP A O 1
ATOM 1374 N N . SER A 1 190 ? -3.244 -7.056 -1.970 1.00 83.50 190 SER A N 1
ATOM 1375 C CA . SER A 1 190 ? -4.503 -7.007 -1.231 1.00 83.50 190 SER A CA 1
ATOM 1376 C C . SER A 1 190 ? -5.259 -8.334 -1.350 1.00 83.50 190 SER A C 1
ATOM 1378 O O . SER A 1 190 ? -5.372 -8.940 -2.419 1.00 83.50 190 SER A O 1
ATOM 1380 N N . SER A 1 191 ? -5.779 -8.815 -0.218 1.00 79.75 191 SER A N 1
ATOM 1381 C CA . SER A 1 191 ? -6.593 -10.033 -0.144 1.00 79.75 191 SER A CA 1
ATOM 1382 C C . SER A 1 191 ? -8.069 -9.766 -0.443 1.00 79.75 191 SER A C 1
ATOM 1384 O O . SER A 1 191 ? -8.825 -10.695 -0.735 1.00 79.75 191 SER A O 1
ATOM 1386 N N . GLY A 1 192 ? -8.485 -8.499 -0.422 1.00 79.06 192 GLY A N 1
ATOM 1387 C CA . GLY A 1 192 ? -9.832 -8.097 -0.781 1.00 79.06 192 GLY A CA 1
ATOM 1388 C C . GLY A 1 192 ? -10.052 -6.595 -0.691 1.00 79.06 192 GLY A C 1
ATOM 1389 O O . GLY A 1 192 ? -9.233 -5.843 -0.167 1.00 79.06 192 GLY A O 1
ATOM 1390 N N . LEU A 1 193 ? -11.207 -6.175 -1.195 1.00 80.25 193 LEU A N 1
ATOM 1391 C CA . LEU A 1 193 ? -11.686 -4.806 -1.082 1.00 80.25 193 LEU A CA 1
ATOM 1392 C C . LEU A 1 193 ? -12.845 -4.775 -0.100 1.00 80.25 193 LEU A C 1
ATOM 1394 O O . LEU A 1 193 ? -13.748 -5.615 -0.161 1.00 80.25 193 LEU A O 1
ATOM 1398 N N . CYS A 1 194 ? -12.878 -3.753 0.738 1.00 80.88 194 CYS A N 1
ATOM 1399 C CA . CYS A 1 194 ? -14.056 -3.442 1.521 1.00 80.88 194 CYS A CA 1
ATOM 1400 C C . CYS A 1 194 ? -15.089 -2.708 0.646 1.00 80.88 194 CYS A C 1
ATOM 1402 O O . CYS A 1 194 ? -15.515 -1.638 1.011 1.00 80.88 194 CYS A O 1
ATOM 1404 N N . ALA A 1 195 ? -15.503 -3.218 -0.528 1.00 76.38 195 ALA A N 1
ATOM 1405 C CA . ALA A 1 195 ? -16.439 -2.517 -1.438 1.00 76.38 195 ALA A CA 1
ATOM 1406 C C . ALA A 1 195 ? -17.809 -3.210 -1.561 1.00 76.38 195 ALA A C 1
ATOM 1408 O O . ALA A 1 195 ? -17.909 -4.432 -1.498 1.00 76.38 195 ALA A O 1
ATOM 1409 N N . ILE A 1 196 ? -18.918 -2.462 -1.644 1.00 70.00 196 ILE A N 1
ATOM 1410 C CA . ILE A 1 196 ? -20.269 -3.022 -1.412 1.00 70.00 196 ILE A CA 1
ATOM 1411 C C . ILE A 1 196 ? -20.758 -3.648 -2.704 1.00 70.00 196 ILE A C 1
ATOM 1413 O O . ILE A 1 196 ? -20.504 -3.130 -3.788 1.00 70.00 196 ILE A O 1
ATOM 1417 N N . ASN A 1 197 ? -21.541 -4.721 -2.591 1.00 70.31 197 ASN A N 1
ATOM 1418 C CA . ASN A 1 197 ? -22.117 -5.421 -3.743 1.00 70.31 197 ASN A CA 1
ATOM 1419 C C . ASN A 1 197 ? -21.069 -6.008 -4.709 1.00 70.31 197 ASN A C 1
ATOM 1421 O O . ASN A 1 197 ? -21.363 -6.175 -5.894 1.00 70.31 197 ASN A O 1
ATOM 1425 N N . ILE A 1 198 ? -19.872 -6.326 -4.214 1.00 72.06 198 ILE A N 1
ATOM 1426 C CA . ILE A 1 198 ? -18.858 -7.082 -4.957 1.00 72.06 198 ILE A CA 1
ATOM 1427 C C . ILE A 1 198 ? -18.996 -8.587 -4.666 1.00 72.06 198 ILE A C 1
ATOM 1429 O O . ILE A 1 198 ? -19.533 -8.981 -3.628 1.00 72.06 198 ILE A O 1
ATOM 1433 N N . ASP A 1 199 ? -18.543 -9.422 -5.601 1.00 74.50 199 ASP A N 1
ATOM 1434 C CA . ASP A 1 199 ? -18.447 -10.880 -5.451 1.00 74.50 199 ASP A CA 1
ATOM 1435 C C . ASP A 1 199 ? -16.968 -11.285 -5.598 1.00 74.50 199 ASP A C 1
ATOM 1437 O O . ASP A 1 199 ? -16.377 -10.954 -6.634 1.00 74.50 199 ASP A O 1
ATOM 1441 N N . PRO A 1 200 ? -16.350 -11.962 -4.605 1.00 76.69 200 PRO A N 1
ATOM 1442 C CA . PRO A 1 200 ? -16.915 -12.402 -3.317 1.00 76.69 200 PRO A CA 1
ATOM 1443 C C . PRO A 1 200 ? -17.304 -11.235 -2.398 1.00 76.69 200 PRO A C 1
ATOM 1445 O O . PRO A 1 200 ? -16.738 -10.157 -2.542 1.00 76.69 200 PRO A O 1
ATOM 1448 N N . PRO A 1 201 ? -18.252 -11.423 -1.454 1.00 79.50 201 PRO A N 1
ATOM 1449 C CA . PRO A 1 201 ? -18.635 -10.367 -0.522 1.00 79.50 201 PRO A CA 1
ATOM 1450 C C . PRO A 1 201 ? -17.425 -9.892 0.281 1.00 79.50 201 PRO A C 1
ATOM 1452 O O . PRO A 1 201 ? -16.505 -10.672 0.541 1.00 79.50 201 PRO A O 1
ATOM 1455 N N . ALA A 1 202 ? -17.457 -8.626 0.695 1.00 82.56 202 ALA A N 1
ATOM 1456 C CA . ALA A 1 202 ? -16.366 -8.058 1.465 1.00 82.56 202 ALA A CA 1
ATOM 1457 C C . ALA A 1 202 ? -16.096 -8.850 2.760 1.00 82.56 202 ALA A C 1
ATOM 1459 O O . ALA A 1 202 ? -17.038 -9.375 3.371 1.00 82.56 202 ALA A O 1
ATOM 1460 N N . PRO A 1 203 ? -14.823 -8.932 3.183 1.00 85.69 203 PRO A N 1
ATOM 1461 C CA . PRO A 1 203 ? -14.446 -9.575 4.435 1.00 85.69 203 PRO A CA 1
ATOM 1462 C C . PRO A 1 203 ? -15.161 -8.954 5.643 1.00 85.69 203 PRO A C 1
ATOM 1464 O O . PRO A 1 203 ? -15.396 -7.748 5.680 1.00 85.69 203 PRO A O 1
ATOM 1467 N N . SER A 1 204 ? -15.473 -9.758 6.664 1.00 88.00 204 SER A N 1
ATOM 1468 C CA . SER A 1 204 ? -16.157 -9.277 7.877 1.00 88.00 204 SER A CA 1
ATOM 1469 C C . SER A 1 204 ? -15.346 -8.243 8.656 1.00 88.00 204 SER A C 1
ATOM 1471 O O . SER A 1 204 ? -15.928 -7.364 9.288 1.00 88.00 204 SER A O 1
ATOM 1473 N N . ILE A 1 205 ? -14.016 -8.268 8.520 1.00 88.69 205 ILE A N 1
ATOM 1474 C CA . ILE A 1 205 ? -13.132 -7.271 9.120 1.00 88.69 205 ILE A CA 1
ATOM 1475 C C . ILE A 1 205 ? -13.506 -5.847 8.697 1.00 88.69 205 ILE A C 1
ATOM 1477 O O . ILE A 1 205 ? -13.343 -4.925 9.489 1.00 88.69 205 ILE A O 1
ATOM 1481 N N . CYS A 1 206 ? -14.073 -5.671 7.496 1.00 88.06 206 CYS A N 1
ATOM 1482 C CA . CYS A 1 206 ? -14.480 -4.385 6.940 1.00 88.06 206 CYS A CA 1
ATOM 1483 C C . CYS A 1 206 ? -15.540 -3.654 7.785 1.00 88.06 206 CYS A C 1
ATOM 1485 O O . CYS A 1 206 ? -15.649 -2.431 7.689 1.00 88.06 206 CYS A O 1
ATOM 1487 N N . ASP A 1 207 ? -16.256 -4.357 8.670 1.00 88.94 207 ASP A N 1
ATOM 14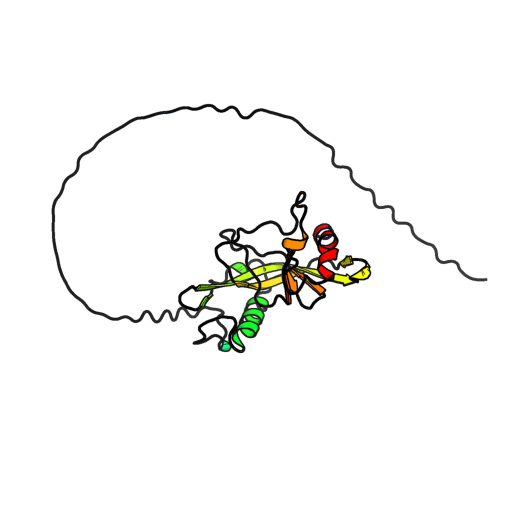88 C CA . ASP A 1 207 ? -17.150 -3.744 9.662 1.00 88.94 207 ASP A CA 1
ATOM 1489 C C . ASP A 1 207 ? -16.383 -2.870 10.683 1.00 88.94 207 ASP A C 1
ATOM 1491 O O . ASP A 1 207 ? -16.966 -1.991 11.322 1.00 88.94 207 ASP A O 1
ATOM 1495 N N . CYS A 1 208 ? -15.064 -3.057 10.809 1.00 90.62 208 CYS A N 1
ATOM 1496 C CA . CYS A 1 208 ? -14.182 -2.282 11.681 1.00 90.62 208 CYS A CA 1
ATOM 1497 C C . CYS A 1 208 ? -13.592 -1.016 11.037 1.00 90.62 208 CYS A C 1
ATOM 1499 O O . CYS A 1 208 ? -12.824 -0.318 11.700 1.00 90.62 208 CYS A O 1
ATOM 1501 N N . ALA A 1 209 ? -13.965 -0.669 9.797 1.00 88.56 209 ALA A N 1
ATOM 1502 C CA . ALA A 1 209 ? -13.424 0.497 9.085 1.00 88.56 209 ALA A CA 1
ATOM 1503 C C . ALA A 1 209 ? -13.556 1.817 9.875 1.00 88.56 209 ALA A C 1
ATOM 1505 O O . ALA A 1 209 ? -12.649 2.644 9.859 1.00 88.56 209 ALA A O 1
ATOM 1506 N N . GLN A 1 210 ? -14.644 2.001 10.634 1.00 87.94 210 GLN A N 1
ATOM 1507 C CA . GLN A 1 210 ? -14.796 3.183 11.493 1.00 87.94 210 GLN A CA 1
ATOM 1508 C C . GLN A 1 210 ? -13.745 3.226 12.610 1.00 87.94 210 GLN A C 1
ATOM 1510 O O . GLN A 1 210 ? -13.171 4.277 12.865 1.00 87.94 210 GLN A O 1
ATOM 1515 N N . ALA A 1 211 ? -13.471 2.092 13.263 1.00 90.00 211 ALA A N 1
ATOM 1516 C CA . ALA A 1 211 ? -12.475 2.028 14.332 1.00 90.00 211 ALA A CA 1
ATOM 1517 C C . ALA A 1 211 ? -11.058 2.291 13.803 1.00 90.00 211 ALA A C 1
ATOM 1519 O O . ALA A 1 211 ? -10.245 2.882 14.507 1.00 90.00 211 ALA A O 1
ATOM 1520 N N . VAL A 1 212 ? -10.784 1.886 12.558 1.00 89.12 212 VAL A N 1
ATOM 1521 C CA . VAL A 1 212 ? -9.546 2.224 11.846 1.00 89.12 212 VAL A CA 1
ATOM 1522 C C . VAL A 1 212 ? -9.451 3.733 11.626 1.00 89.12 212 VAL A C 1
ATOM 1524 O O . VAL A 1 212 ? -8.438 4.323 11.982 1.00 89.12 212 VAL A O 1
ATOM 1527 N N . CYS A 1 213 ? -10.516 4.368 11.130 1.00 86.88 213 CYS A N 1
ATOM 1528 C CA . CYS A 1 213 ? -10.538 5.819 10.941 1.00 86.88 213 CYS A CA 1
ATOM 1529 C C . CYS A 1 213 ? -10.432 6.621 12.240 1.00 86.88 213 CYS A C 1
ATOM 1531 O O . CYS A 1 213 ? -9.824 7.682 12.246 1.00 86.88 213 CYS A O 1
ATOM 1533 N N . ASP A 1 214 ? -10.996 6.126 13.342 1.00 87.31 214 ASP A N 1
ATOM 1534 C CA . ASP A 1 214 ? -10.922 6.802 14.642 1.00 87.31 214 ASP A CA 1
ATOM 1535 C C . ASP A 1 214 ? -9.520 6.719 15.285 1.00 87.31 214 ASP A C 1
ATOM 1537 O O . ASP A 1 214 ? -9.245 7.426 16.260 1.00 87.31 214 ASP A O 1
ATOM 1541 N N . ALA A 1 215 ? -8.646 5.834 14.790 1.00 86.12 215 ALA A N 1
ATOM 1542 C CA . ALA A 1 215 ? -7.297 5.622 15.315 1.00 86.12 215 ALA A CA 1
ATOM 1543 C C . ALA A 1 215 ? -6.200 6.440 14.607 1.00 86.12 215 ALA A C 1
ATOM 1545 O O . ALA A 1 215 ? -5.091 6.512 15.150 1.00 86.12 215 ALA A O 1
ATOM 1546 N N . GLY A 1 216 ? -6.506 7.026 13.442 1.00 70.44 216 GLY A N 1
ATOM 1547 C CA . GLY A 1 216 ? -5.615 7.861 12.621 1.00 70.44 216 GLY A CA 1
ATOM 1548 C C . GLY A 1 216 ? -5.797 9.358 12.843 1.00 70.44 216 GLY A C 1
ATOM 1549 O O . GLY A 1 216 ? -6.958 9.820 12.916 1.00 70.44 216 GLY A O 1
#

pLDDT: mean 74.69, std 16.85, range [38.09, 95.56]

Mean predicted aligned error: 16.11 Å

Organism: NCBI:txid391625

Solvent-accessible surface area (backbone atoms only — not comparable to full-atom values): 13705 Å² total; per-residue (Å²): 142,81,87,77,85,82,81,82,83,79,81,81,82,81,81,82,82,78,88,82,89,76,90,83,83,88,81,84,78,89,80,89,82,88,84,87,83,88,83,90,81,88,84,80,88,81,91,78,91,75,91,73,94,68,89,66,78,78,76,70,73,62,72,58,90,68,67,41,80,67,44,61,94,49,62,47,64,82,48,82,61,15,40,62,42,43,39,53,50,24,48,68,30,88,40,78,78,58,16,58,67,53,78,67,46,68,22,60,93,58,78,41,37,37,37,35,32,61,30,53,36,33,37,47,79,35,69,95,77,39,42,59,50,78,64,40,77,47,24,38,29,19,36,48,81,86,78,48,70,47,58,72,42,64,52,96,84,53,95,58,46,34,57,38,31,37,30,28,92,87,42,31,40,30,48,48,30,56,47,97,88,41,34,28,36,48,56,74,74,52,76,44,50,27,38,8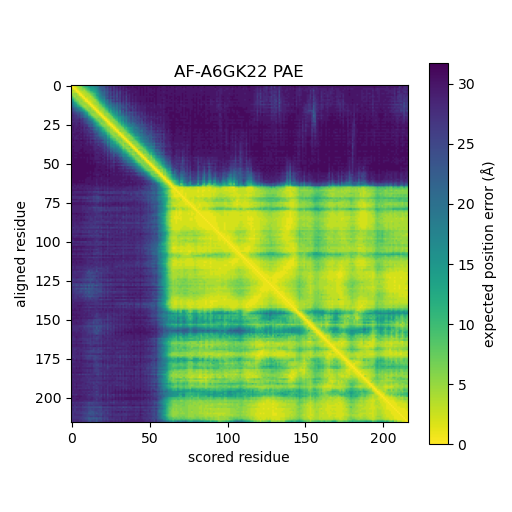4,96,44,88,76,68,46,61,76,60,40,78,31,39,63,49,54,47,74,63,106

Radius of gyration: 26.66 Å; Cα contacts (8 Å, |Δi|>4): 326; chains: 1; bounding box: 41×59×103 Å